Protein AF-A0AAW0UE51-F1 (afdb_monomer_lite)

Sequence (213 aa):
MFISRFRGICDSTLYDDNFVMTGTRNGKPYFRGYYRSHIYYTDRRTWRLENIMSNATFAEMDDEGSLDFPIGRNVWEFSHGFCGREKLEEHSLTLSQCHENVEFTCDDGTCILMDEVCDRRTQCDDRSDEIDCSTVELPRGYQSTLPPPSPKIGSALPVYLNITLRSFVEIDAINNKFEVEIVIRMLWKDERIRFKHLRRDRQLNIILPSEAV

pLDDT: mean 89.32, std 7.15, range [48.88, 97.38]

Organism: Scylla paramamosain (NCBI:txid85552)

InterPro domains:
  IPR002172 Low-density lipoprotein (LDL) receptor class A repeat [PF00057] (97-133)
  IPR002172 Low-density lipoprotein (LDL) receptor class A repeat [PS50068] (97-134)
  IPR002172 Low-density lipoprotein (LDL) receptor class A repeat [SM00192] (97-135)
  IPR002172 Low-density lipoprotein (LDL) receptor class A repeat [cd00112] (98-133)
  IPR006202 Neurotransmitter-gated ion-channel ligand-binding domain [PF02931] (138-212)
  IPR023415 Low-density lipoprotein (LDL) receptor class A, conserved site [PS01209] (111-133)
  IPR036055 LDL receptor-like superfamily [G3DSA:4.10.400.10] (94-134)
  IPR036055 LDL receptor-like superfamily [SSF57424] (99-134)
  IPR036734 Neurotransmitter-gated ion-channel ligand-binding domain superfamily [G3DSA:2.70.170.10] (135-212)
  IPR036734 Neurotransmitter-gated ion-channel ligand-binding domain superfamily [SSF63712] (138-211)

Structure (mmCIF, N/CA/C/O backbone):
data_AF-A0AAW0UE51-F1
#
_entry.id   AF-A0AAW0UE51-F1
#
loop_
_atom_site.group_PDB
_atom_site.id
_atom_site.type_symbol
_atom_site.label_atom_id
_atom_site.label_alt_id
_atom_site.label_comp_id
_atom_site.label_asym_id
_atom_site.label_entity_id
_atom_site.label_seq_id
_atom_site.pdbx_PDB_ins_code
_atom_site.Cartn_x
_atom_site.Cartn_y
_atom_site.Cartn_z
_atom_site.occupancy
_atom_site.B_iso_or_equiv
_atom_site.auth_seq_id
_atom_site.auth_comp_id
_atom_site.auth_asym_id
_atom_site.auth_atom_id
_atom_site.pdbx_PDB_model_num
ATOM 1 N N . MET A 1 1 ? -4.690 11.195 -23.848 1.00 55.84 1 MET A N 1
ATOM 2 C CA . MET A 1 1 ? -3.287 10.773 -23.657 1.00 55.84 1 MET A CA 1
ATOM 3 C C . MET A 1 1 ? -3.282 9.923 -22.403 1.00 55.84 1 MET A C 1
ATOM 5 O O . MET A 1 1 ? -3.721 10.426 -21.379 1.00 55.84 1 MET A O 1
ATOM 9 N N . PHE A 1 2 ? -2.946 8.638 -22.510 1.00 73.75 2 PHE A N 1
ATOM 10 C CA . PHE A 1 2 ? -2.953 7.723 -21.366 1.00 73.75 2 PHE A CA 1
ATOM 11 C C . PHE A 1 2 ? -1.639 7.885 -20.602 1.00 73.75 2 PHE A C 1
ATOM 13 O O . PHE A 1 2 ? -0.564 7.799 -21.198 1.00 73.75 2 PHE A O 1
ATOM 20 N N . ILE A 1 3 ? -1.736 8.200 -19.313 1.00 88.50 3 ILE A N 1
ATOM 21 C CA . ILE A 1 3 ? -0.590 8.394 -18.424 1.00 88.50 3 ILE A CA 1
ATOM 22 C C . ILE A 1 3 ? -0.426 7.101 -17.633 1.00 88.50 3 ILE A C 1
ATOM 24 O O . ILE A 1 3 ? -1.380 6.617 -17.034 1.00 88.50 3 ILE A O 1
ATOM 28 N N . SER A 1 4 ? 0.773 6.533 -17.666 1.00 91.75 4 SER A N 1
ATOM 29 C CA . SER A 1 4 ? 1.160 5.390 -16.846 1.00 91.75 4 SER A CA 1
ATOM 30 C C . SER A 1 4 ? 1.889 5.899 -15.610 1.00 91.75 4 SER A C 1
ATOM 32 O O . SER A 1 4 ? 2.897 6.595 -15.732 1.00 91.75 4 SER A O 1
ATOM 34 N N . ARG A 1 5 ? 1.395 5.555 -14.424 1.00 92.81 5 ARG A N 1
ATOM 35 C CA . ARG A 1 5 ? 2.026 5.906 -13.158 1.00 92.81 5 ARG A CA 1
ATOM 36 C C . ARG A 1 5 ? 2.904 4.766 -12.666 1.00 92.81 5 ARG A C 1
ATOM 38 O O . ARG A 1 5 ? 2.427 3.648 -12.490 1.00 92.81 5 ARG A O 1
ATOM 45 N N . PHE A 1 6 ? 4.169 5.060 -12.408 1.00 92.75 6 PHE A N 1
ATOM 46 C CA . PHE A 1 6 ? 5.125 4.127 -11.836 1.00 92.75 6 PHE A CA 1
ATOM 47 C C . PHE A 1 6 ? 5.089 4.237 -10.306 1.00 92.75 6 PHE A C 1
ATOM 49 O O . PHE A 1 6 ? 5.476 5.245 -9.713 1.00 92.75 6 PHE A O 1
ATOM 56 N N . ARG A 1 7 ? 4.517 3.218 -9.664 1.00 91.69 7 ARG A N 1
ATOM 57 C CA . ARG A 1 7 ? 4.247 3.144 -8.225 1.00 91.69 7 ARG A CA 1
ATOM 58 C C . ARG A 1 7 ? 5.313 2.304 -7.520 1.00 91.69 7 ARG A C 1
ATOM 60 O O . ARG A 1 7 ? 5.857 1.367 -8.095 1.00 91.69 7 ARG A O 1
ATOM 67 N N . GLY A 1 8 ? 5.563 2.630 -6.250 1.00 87.75 8 GLY A N 1
ATOM 68 C CA . GLY A 1 8 ? 6.593 1.991 -5.417 1.00 87.75 8 GLY A CA 1
ATOM 69 C C . GLY A 1 8 ? 7.928 2.747 -5.378 1.00 87.75 8 GLY A C 1
ATOM 70 O O . GLY A 1 8 ? 8.864 2.312 -4.714 1.00 87.75 8 GLY A O 1
ATOM 71 N N . ILE A 1 9 ? 8.008 3.906 -6.039 1.00 87.44 9 ILE A N 1
ATOM 72 C CA . ILE A 1 9 ? 9.159 4.807 -5.962 1.00 87.44 9 ILE A CA 1
ATOM 73 C C . ILE A 1 9 ? 9.152 5.562 -4.629 1.00 87.44 9 ILE A C 1
ATOM 75 O O . ILE A 1 9 ? 8.154 6.187 -4.276 1.00 87.44 9 ILE A O 1
ATOM 79 N N . CYS A 1 10 ? 10.274 5.546 -3.905 1.00 82.69 10 CYS A N 1
ATOM 80 C CA . CYS A 1 10 ? 10.448 6.314 -2.664 1.00 82.69 10 CYS A CA 1
ATOM 81 C C . CYS A 1 10 ? 11.177 7.654 -2.844 1.00 82.69 10 CYS A C 1
ATOM 83 O O . CYS A 1 10 ? 11.069 8.509 -1.969 1.00 82.69 10 CYS A O 1
ATOM 85 N N . ASP A 1 11 ? 11.905 7.851 -3.948 1.00 79.56 11 ASP A N 1
ATOM 86 C CA . ASP A 1 11 ? 12.622 9.096 -4.237 1.00 79.56 11 ASP A CA 1
ATOM 87 C C . ASP A 1 11 ? 12.144 9.718 -5.554 1.00 79.56 11 ASP A C 1
ATOM 89 O O . ASP A 1 11 ? 12.621 9.395 -6.643 1.00 79.56 11 ASP A O 1
ATOM 93 N N . SER A 1 12 ? 11.196 10.647 -5.452 1.00 75.50 12 SER A N 1
ATOM 94 C CA . SER A 1 12 ? 10.649 11.372 -6.603 1.00 75.50 12 SER A CA 1
ATOM 95 C C . SER A 1 12 ? 11.606 12.423 -7.177 1.00 75.50 12 SER A C 1
ATOM 97 O O . SER A 1 12 ? 11.243 13.143 -8.104 1.00 75.50 12 SER A O 1
ATOM 99 N N . THR A 1 13 ? 12.805 12.596 -6.609 1.00 80.31 13 THR A N 1
ATOM 100 C CA . THR A 1 13 ? 13.780 13.563 -7.127 1.00 80.31 13 THR A CA 1
ATOM 101 C C . THR A 1 13 ? 14.636 12.972 -8.242 1.00 80.31 13 THR A C 1
ATOM 103 O O . THR A 1 13 ? 15.064 13.705 -9.135 1.00 80.31 13 THR A O 1
ATOM 10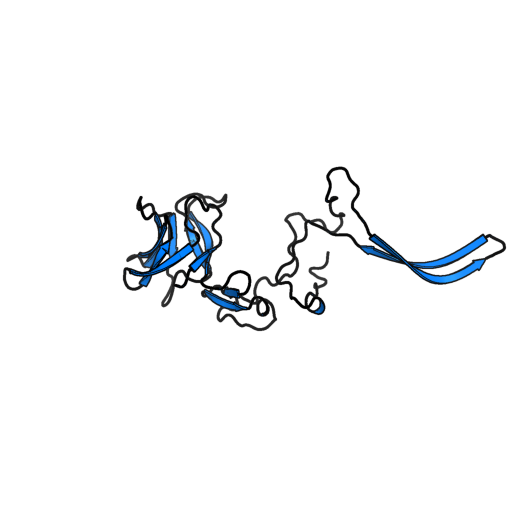6 N N . LEU A 1 14 ? 14.853 11.659 -8.246 1.00 81.06 14 LEU A N 1
ATOM 107 C CA . LEU A 1 14 ? 15.707 10.993 -9.230 1.00 81.06 14 LEU A CA 1
ATOM 108 C C . LEU A 1 14 ? 14.918 10.429 -10.419 1.00 81.06 14 LEU A C 1
ATOM 110 O O . LEU A 1 14 ? 15.439 10.408 -11.538 1.00 81.06 14 LEU A O 1
ATOM 114 N N . TYR A 1 15 ? 13.659 10.046 -10.196 1.00 86.31 15 TYR A N 1
ATOM 115 C CA . TYR A 1 15 ? 12.808 9.356 -11.169 1.00 86.31 15 TYR A CA 1
ATOM 116 C C . TYR A 1 15 ? 11.527 10.134 -11.438 1.00 86.31 15 TYR A C 1
ATOM 118 O O . TYR A 1 15 ? 11.029 10.841 -10.562 1.00 86.31 15 TYR A O 1
ATOM 126 N N . ASP A 1 16 ? 10.969 9.969 -12.634 1.00 90.44 16 ASP A N 1
ATOM 127 C CA . ASP A 1 16 ? 9.580 10.346 -12.864 1.00 90.44 16 ASP A CA 1
ATOM 128 C C . ASP A 1 16 ? 8.667 9.259 -12.302 1.00 90.44 16 ASP A C 1
ATOM 130 O O . ASP A 1 16 ? 8.961 8.069 -12.395 1.00 90.44 16 ASP A O 1
ATOM 134 N N . ASP A 1 17 ? 7.533 9.671 -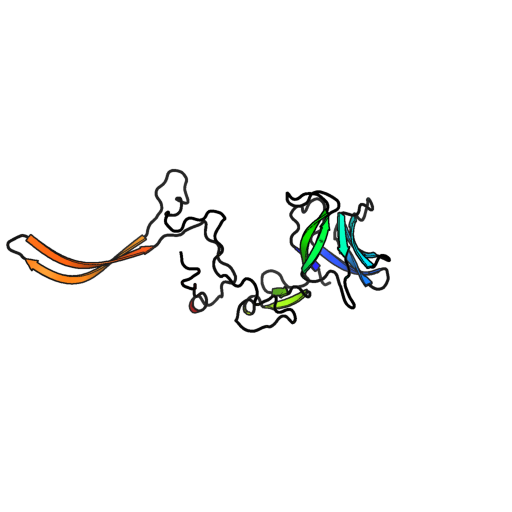11.752 1.00 90.38 17 ASP A N 1
ATOM 135 C CA . ASP A 1 17 ? 6.435 8.773 -11.414 1.00 90.38 17 ASP A CA 1
ATOM 136 C C . ASP A 1 17 ? 5.395 8.706 -12.540 1.00 90.38 17 ASP A C 1
ATOM 138 O O . ASP A 1 17 ? 4.599 7.777 -12.577 1.00 90.38 17 ASP A O 1
ATOM 142 N N . ASN A 1 18 ? 5.403 9.657 -13.477 1.00 92.75 18 ASN A N 1
ATOM 143 C CA . ASN A 1 18 ? 4.456 9.741 -14.583 1.00 92.75 18 ASN A CA 1
ATOM 144 C C . ASN A 1 18 ? 5.159 9.545 -15.926 1.00 92.75 18 ASN A C 1
ATOM 146 O O . ASN A 1 18 ? 6.036 10.324 -16.306 1.00 92.75 18 ASN A O 1
ATOM 150 N N . PHE A 1 19 ? 4.710 8.535 -16.667 1.00 93.69 19 PHE A N 1
ATOM 151 C CA . PHE A 1 19 ? 5.205 8.170 -17.986 1.00 93.69 19 PHE A CA 1
ATOM 152 C C . PHE A 1 19 ? 4.092 8.224 -19.020 1.00 93.69 19 PHE A C 1
ATOM 154 O O . PHE A 1 19 ? 2.933 7.925 -18.739 1.00 93.69 19 PHE A O 1
ATOM 161 N N . VAL A 1 20 ? 4.454 8.547 -20.257 1.00 94.12 20 VAL A N 1
ATOM 162 C CA . VAL A 1 20 ? 3.540 8.449 -21.391 1.00 94.12 20 VAL A CA 1
ATOM 163 C C . VAL A 1 20 ? 4.151 7.619 -22.503 1.00 94.12 20 VAL A C 1
ATOM 165 O O . VAL A 1 20 ? 5.303 7.824 -22.897 1.00 94.12 20 VAL A O 1
ATOM 168 N N . MET A 1 21 ? 3.351 6.708 -23.053 1.00 92.12 21 MET A N 1
ATOM 169 C CA . MET A 1 21 ? 3.712 5.968 -24.254 1.00 92.12 21 MET A CA 1
ATOM 170 C C . MET A 1 21 ? 3.798 6.938 -25.446 1.00 92.12 21 MET A C 1
ATOM 172 O O . MET A 1 21 ? 2.795 7.499 -25.880 1.00 92.12 21 MET A O 1
ATOM 176 N N . THR A 1 22 ? 5.011 7.165 -25.954 1.00 91.31 22 THR A N 1
ATOM 177 C CA . THR A 1 22 ? 5.305 8.147 -27.024 1.00 91.31 22 THR A CA 1
ATOM 178 C C . THR A 1 22 ? 5.560 7.478 -28.383 1.00 91.31 22 THR A C 1
ATOM 180 O O . THR A 1 22 ? 5.687 8.152 -29.401 1.00 91.31 22 THR A O 1
ATOM 183 N N . GLY A 1 23 ? 5.612 6.147 -28.433 1.00 90.38 23 GLY A N 1
ATOM 184 C CA . GLY A 1 23 ? 5.794 5.386 -29.666 1.00 90.38 23 GLY A CA 1
ATOM 185 C C . GLY A 1 23 ? 6.413 4.030 -29.378 1.00 90.38 23 GLY A C 1
ATOM 186 O O . GLY A 1 23 ? 6.174 3.447 -28.323 1.00 90.38 23 GLY A O 1
ATOM 187 N N . THR A 1 24 ? 7.242 3.552 -30.300 1.00 91.75 24 THR A N 1
ATOM 188 C CA . THR A 1 24 ? 7.953 2.277 -30.177 1.00 91.75 24 THR A CA 1
ATOM 189 C C . THR A 1 24 ? 9.458 2.478 -30.286 1.00 91.75 24 THR A C 1
ATOM 191 O O . THR A 1 24 ? 9.922 3.265 -31.112 1.00 91.75 24 THR A O 1
ATOM 194 N N . ARG A 1 25 ? 10.226 1.727 -29.500 1.00 91.00 25 ARG A N 1
ATOM 195 C CA . ARG A 1 25 ? 11.688 1.635 -29.568 1.00 91.00 25 ARG A CA 1
ATOM 196 C C . ARG A 1 25 ? 12.062 0.156 -29.498 1.00 91.00 25 ARG A C 1
ATOM 198 O O . ARG A 1 25 ? 11.526 -0.563 -28.664 1.00 91.00 25 ARG A O 1
ATOM 205 N N . ASN A 1 26 ? 12.931 -0.302 -30.399 1.00 89.25 26 ASN A N 1
ATOM 206 C CA . ASN A 1 26 ? 13.347 -1.710 -30.494 1.00 89.25 26 ASN A CA 1
ATOM 207 C C . ASN A 1 26 ? 12.168 -2.703 -30.603 1.00 89.25 26 ASN A C 1
ATOM 209 O O . ASN A 1 26 ? 12.173 -3.768 -30.000 1.00 89.25 26 ASN A O 1
ATOM 213 N N . GLY A 1 27 ? 11.119 -2.332 -31.349 1.00 87.12 27 GLY A N 1
ATOM 214 C CA . GLY A 1 27 ? 9.947 -3.190 -31.581 1.00 87.12 27 GLY A CA 1
ATOM 215 C C . GLY A 1 27 ? 8.960 -3.298 -30.411 1.00 87.12 27 GLY A C 1
ATOM 216 O O . GLY A 1 27 ? 7.930 -3.950 -30.559 1.00 87.12 27 GLY A O 1
ATOM 217 N N . LYS A 1 28 ? 9.224 -2.636 -29.278 1.00 90.62 28 LYS A N 1
ATOM 218 C CA . LYS A 1 28 ? 8.343 -2.589 -28.101 1.00 90.62 28 LYS A CA 1
ATOM 219 C C . LYS A 1 28 ? 7.950 -1.138 -27.767 1.00 90.62 28 LYS A C 1
ATOM 221 O O . LYS A 1 28 ? 8.565 -0.199 -28.283 1.00 90.62 28 LYS A O 1
ATOM 226 N N . PRO A 1 29 ? 6.914 -0.912 -26.942 1.00 91.75 29 PRO A N 1
ATOM 227 C CA . PRO A 1 29 ? 6.505 0.424 -26.529 1.00 91.75 29 PRO A CA 1
ATOM 228 C C . PRO A 1 29 ? 7.611 1.219 -25.829 1.00 91.75 29 PRO A C 1
ATOM 230 O O . PRO A 1 29 ? 8.388 0.683 -25.044 1.00 91.75 29 PRO A O 1
ATOM 233 N N . TYR A 1 30 ? 7.656 2.519 -26.110 1.00 94.38 30 TYR A N 1
ATOM 234 C CA . TYR A 1 30 ? 8.567 3.476 -25.494 1.00 94.38 30 TYR A CA 1
ATOM 235 C C . TYR A 1 30 ? 7.806 4.393 -24.539 1.00 94.38 30 TYR A C 1
ATOM 237 O O . TYR A 1 30 ? 6.933 5.158 -24.967 1.00 94.38 30 TYR A O 1
ATOM 245 N N . PHE A 1 31 ? 8.173 4.350 -23.261 1.00 94.75 31 PHE A N 1
ATOM 246 C CA . PHE A 1 31 ? 7.568 5.151 -22.206 1.00 94.75 31 PHE A CA 1
ATOM 247 C C . PHE A 1 31 ? 8.494 6.307 -21.848 1.00 94.75 31 PHE A C 1
ATOM 249 O O . PHE A 1 31 ? 9.619 6.114 -21.391 1.00 94.75 31 PHE A O 1
ATOM 256 N N . ARG A 1 32 ? 8.025 7.534 -22.048 1.00 94.69 32 ARG A N 1
ATOM 257 C CA . ARG A 1 32 ? 8.778 8.746 -21.736 1.00 94.69 32 ARG A CA 1
ATOM 258 C C . ARG A 1 32 ? 8.221 9.381 -20.467 1.00 94.69 32 ARG A C 1
ATOM 260 O O . ARG A 1 32 ? 7.041 9.723 -20.439 1.00 94.69 32 ARG A O 1
ATOM 267 N N . GLY A 1 33 ? 9.062 9.553 -19.454 1.00 93.00 33 GLY A N 1
ATOM 268 C CA . GLY A 1 33 ? 8.738 10.334 -18.268 1.00 93.00 33 GLY A CA 1
ATOM 269 C C . GLY A 1 33 ? 8.655 11.823 -18.588 1.00 93.00 33 GLY A C 1
ATOM 270 O O . GLY A 1 33 ? 9.178 12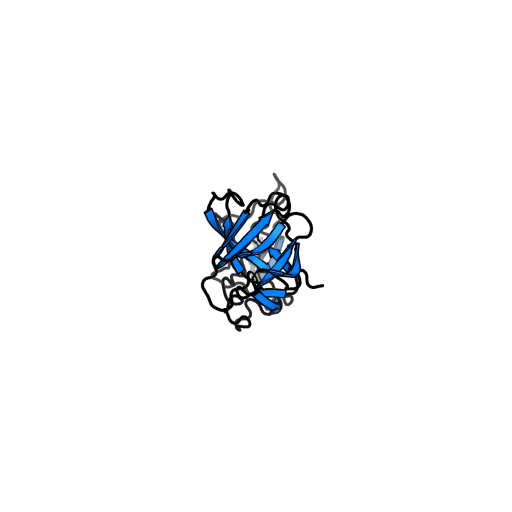.293 -19.606 1.00 93.00 33 GLY A O 1
ATOM 271 N N . TYR A 1 34 ? 7.973 12.584 -17.739 1.00 89.94 34 TYR A N 1
ATOM 272 C CA . TYR A 1 34 ? 7.782 14.017 -17.971 1.00 89.94 34 TYR A CA 1
ATOM 273 C C . TYR A 1 34 ? 9.076 14.826 -17.934 1.00 89.94 34 TYR A C 1
ATOM 275 O O . TYR A 1 34 ? 9.192 15.793 -18.692 1.00 89.94 34 TYR A O 1
ATOM 283 N N . TYR A 1 35 ? 10.051 14.430 -17.116 1.00 88.75 35 TYR A N 1
ATOM 284 C CA . TYR A 1 35 ? 11.225 15.257 -16.872 1.00 88.75 35 TYR A CA 1
ATOM 285 C C . TYR A 1 35 ? 12.554 14.545 -17.123 1.00 88.75 35 TYR A C 1
ATOM 287 O O . TYR A 1 35 ? 13.383 15.071 -17.867 1.00 88.75 35 TYR A O 1
ATOM 295 N N . ARG A 1 36 ? 12.813 13.404 -16.477 1.00 89.88 36 ARG A N 1
ATOM 296 C CA . ARG A 1 36 ? 14.192 12.928 -16.241 1.00 89.88 36 ARG A CA 1
ATOM 297 C C . ARG A 1 36 ? 14.465 11.506 -16.693 1.00 89.88 36 ARG A C 1
ATOM 299 O O . ARG A 1 36 ? 15.627 11.177 -16.902 1.00 89.88 36 ARG A O 1
ATOM 306 N N . SER A 1 37 ? 13.444 10.682 -16.849 1.00 93.69 37 SER A N 1
ATOM 307 C CA . SER A 1 37 ? 13.564 9.238 -16.988 1.00 93.69 37 SER A CA 1
ATOM 308 C C . SER A 1 37 ? 12.703 8.697 -18.119 1.00 93.69 37 SER A C 1
ATOM 310 O O . SER A 1 37 ? 11.670 9.258 -18.479 1.00 93.69 37 SER A O 1
ATOM 312 N N . HIS A 1 38 ? 13.142 7.601 -18.718 1.00 94.75 38 HIS A N 1
ATOM 313 C CA . HIS A 1 38 ? 12.354 6.853 -19.687 1.00 94.75 38 HIS A CA 1
ATOM 314 C C . HIS A 1 38 ? 12.457 5.355 -19.423 1.00 94.75 38 HIS A C 1
ATOM 316 O O . HIS A 1 38 ? 13.426 4.896 -18.820 1.00 94.75 38 HIS A O 1
ATOM 322 N N . ILE A 1 39 ? 11.454 4.611 -19.879 1.00 95.12 39 ILE A N 1
ATOM 323 C CA . ILE A 1 39 ? 11.435 3.154 -19.841 1.00 95.12 39 ILE A CA 1
ATOM 324 C C . ILE A 1 39 ? 11.371 2.641 -21.275 1.00 95.12 39 ILE A C 1
ATOM 326 O O . ILE A 1 39 ? 10.516 3.050 -22.069 1.00 95.12 39 ILE A O 1
ATOM 330 N N . TYR A 1 40 ? 12.306 1.767 -21.630 1.00 94.19 40 TYR A N 1
ATOM 331 C CA . TYR A 1 40 ? 12.370 1.193 -22.968 1.00 94.19 40 TYR A CA 1
ATOM 332 C C . TYR A 1 40 ? 12.978 -0.204 -22.964 1.00 94.19 40 TYR A C 1
ATOM 334 O O . TYR A 1 40 ? 13.735 -0.568 -22.066 1.00 94.19 40 TYR A O 1
ATOM 342 N N . TYR A 1 41 ? 12.646 -0.969 -23.999 1.00 94.12 41 TYR A N 1
ATOM 343 C CA . TYR A 1 41 ? 13.148 -2.321 -24.188 1.00 94.12 41 TYR A CA 1
ATOM 344 C C . TYR A 1 41 ? 14.502 -2.323 -24.896 1.00 94.12 41 TYR A C 1
ATOM 346 O O . TYR A 1 41 ? 14.709 -1.599 -25.877 1.00 94.12 41 TYR A O 1
ATOM 354 N N . THR A 1 42 ? 15.428 -3.144 -24.416 1.00 91.31 42 THR A N 1
ATOM 355 C CA . THR A 1 42 ? 16.776 -3.270 -24.975 1.00 91.31 42 THR A CA 1
ATOM 356 C C . THR A 1 42 ? 16.946 -4.528 -25.814 1.00 91.31 42 THR A C 1
ATOM 358 O O . THR A 1 42 ? 16.222 -5.508 -25.664 1.00 91.31 42 THR A O 1
ATOM 361 N N . ASP A 1 43 ? 17.988 -4.545 -26.647 1.00 88.38 43 ASP A N 1
ATOM 362 C CA . ASP A 1 43 ? 18.347 -5.717 -27.457 1.00 88.38 43 ASP A CA 1
ATOM 363 C C . ASP A 1 43 ? 18.784 -6.929 -26.608 1.00 88.38 43 ASP A C 1
ATOM 365 O O . ASP A 1 43 ? 18.894 -8.042 -27.120 1.00 88.38 43 ASP A O 1
ATOM 369 N N . ARG A 1 44 ? 19.032 -6.728 -25.304 1.00 85.31 44 ARG A N 1
ATOM 370 C CA . ARG A 1 44 ? 19.407 -7.777 -24.344 1.00 85.31 44 ARG A CA 1
ATOM 371 C C . ARG A 1 44 ? 18.209 -8.488 -23.713 1.00 85.31 44 ARG A C 1
ATOM 373 O O . ARG A 1 44 ? 18.425 -9.285 -22.813 1.00 85.31 44 ARG A O 1
ATOM 380 N N . ARG A 1 45 ? 16.987 -8.233 -24.197 1.00 87.31 45 ARG A N 1
ATOM 381 C CA . ARG A 1 45 ? 15.735 -8.735 -23.607 1.00 87.31 45 ARG A CA 1
ATOM 382 C C . ARG A 1 45 ? 15.520 -8.251 -22.174 1.00 87.31 45 ARG A C 1
ATOM 384 O O . ARG A 1 45 ? 15.160 -9.018 -21.297 1.00 87.31 45 ARG A O 1
ATOM 391 N N . THR A 1 46 ? 15.771 -6.967 -21.939 1.00 91.69 46 THR A N 1
ATOM 392 C CA . THR A 1 46 ? 15.504 -6.340 -20.640 1.00 91.69 46 THR A CA 1
ATOM 393 C C . THR A 1 46 ? 14.845 -4.984 -20.829 1.00 91.69 46 THR A C 1
ATOM 395 O O . THR A 1 46 ? 15.128 -4.259 -21.795 1.00 91.69 46 THR A O 1
ATOM 398 N N . TRP A 1 47 ? 13.968 -4.628 -19.899 1.00 93.94 47 TRP A N 1
ATOM 399 C CA . TRP A 1 47 ? 13.409 -3.293 -19.764 1.00 93.94 47 TRP A CA 1
ATOM 400 C C . TRP A 1 47 ? 14.334 -2.441 -18.902 1.00 93.94 47 TRP A C 1
ATOM 402 O O . TRP A 1 47 ? 14.764 -2.854 -17.831 1.00 93.94 47 TRP A O 1
ATOM 412 N N . ARG A 1 48 ? 14.657 -1.234 -19.370 1.00 94.31 48 ARG A N 1
ATOM 413 C CA . ARG A 1 48 ? 15.540 -0.309 -18.652 1.00 94.31 48 ARG A CA 1
ATOM 414 C C . ARG A 1 48 ? 14.824 0.960 -18.264 1.00 94.31 48 ARG A C 1
ATOM 416 O O . ARG A 1 48 ? 14.234 1.607 -19.125 1.00 94.31 48 ARG A O 1
ATOM 423 N N . LEU A 1 49 ? 14.979 1.342 -17.001 1.00 94.06 49 LEU A N 1
ATOM 424 C CA . LEU A 1 49 ? 14.715 2.683 -16.503 1.00 94.06 49 LEU A CA 1
ATOM 425 C C . LEU A 1 49 ? 16.027 3.472 -16.528 1.00 94.06 49 LEU A C 1
ATOM 427 O O . LEU A 1 49 ? 16.983 3.139 -15.825 1.00 94.06 49 LEU A O 1
ATOM 431 N N . GLU A 1 50 ? 16.086 4.521 -17.339 1.00 94.38 50 GLU A N 1
ATOM 432 C CA . GLU A 1 50 ? 17.318 5.282 -17.582 1.00 94.38 50 GLU A CA 1
ATOM 433 C C . GLU A 1 50 ? 17.066 6.790 -17.537 1.00 94.38 50 GLU A C 1
ATOM 435 O O . GLU A 1 50 ? 15.981 7.267 -17.881 1.00 94.38 50 GLU A O 1
ATOM 440 N N . ASN A 1 51 ? 18.080 7.547 -17.108 1.00 93.12 51 ASN A N 1
ATOM 441 C CA . ASN A 1 51 ? 18.059 9.001 -17.163 1.00 93.12 51 ASN A CA 1
ATOM 442 C C . ASN A 1 51 ? 18.196 9.512 -18.605 1.00 93.12 51 ASN A C 1
ATOM 444 O O . ASN A 1 51 ? 19.193 9.245 -19.269 1.00 93.12 51 ASN A O 1
ATOM 448 N N . ILE A 1 52 ? 17.257 10.347 -19.045 1.00 91.19 52 ILE A N 1
ATOM 449 C CA . ILE A 1 52 ? 17.208 10.883 -20.412 1.00 91.19 52 ILE A CA 1
ATOM 450 C C . ILE A 1 52 ? 18.418 11.779 -20.738 1.00 91.19 52 ILE A C 1
ATOM 452 O O . ILE A 1 52 ? 18.801 11.878 -21.901 1.00 91.19 52 ILE A O 1
ATOM 456 N N . MET A 1 53 ? 18.995 12.473 -19.750 1.00 89.06 53 MET A N 1
ATOM 457 C CA . MET A 1 53 ? 20.087 13.428 -19.982 1.00 89.06 53 MET A CA 1
ATOM 458 C C . MET A 1 53 ? 21.473 12.816 -19.788 1.00 89.06 53 MET A C 1
ATOM 460 O O . MET A 1 53 ? 22.375 13.098 -20.572 1.00 89.06 53 MET A O 1
ATOM 464 N N . SER A 1 54 ? 21.667 12.021 -18.734 1.00 90.25 54 SER A N 1
ATOM 465 C CA . SER A 1 54 ? 22.980 11.457 -18.399 1.00 90.25 54 SER A CA 1
ATOM 466 C C . SER A 1 54 ? 23.223 10.059 -18.964 1.00 90.25 54 SER A C 1
ATOM 468 O O . SER A 1 54 ? 24.348 9.575 -18.857 1.00 90.2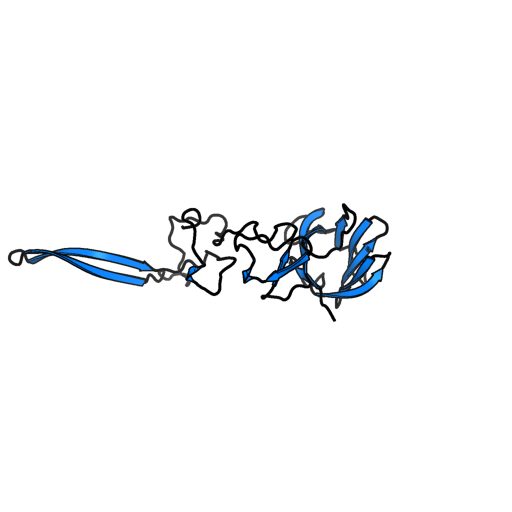5 54 SER A O 1
ATOM 470 N N . ASN A 1 55 ? 22.203 9.410 -19.539 1.00 89.62 55 ASN A N 1
ATOM 471 C CA . ASN A 1 55 ? 22.238 8.001 -19.948 1.00 89.62 55 ASN A CA 1
ATOM 472 C C . ASN A 1 55 ? 22.683 7.058 -18.808 1.00 89.62 55 ASN A C 1
ATOM 474 O O . ASN A 1 55 ? 23.357 6.048 -19.010 1.00 89.62 55 ASN A O 1
ATOM 478 N N . ALA A 1 56 ? 22.373 7.437 -17.564 1.00 91.38 56 ALA A N 1
ATOM 479 C CA . ALA A 1 56 ? 22.641 6.616 -16.394 1.00 91.38 56 ALA A CA 1
ATOM 480 C C . ALA A 1 56 ? 21.496 5.615 -16.207 1.00 91.38 56 ALA A C 1
ATOM 482 O O . ALA A 1 56 ? 20.346 6.017 -16.010 1.00 91.38 56 ALA A O 1
ATOM 483 N N . THR A 1 57 ? 21.804 4.318 -16.253 1.00 92.38 57 THR A N 1
ATOM 484 C CA . THR A 1 57 ? 20.832 3.252 -15.979 1.00 92.38 57 THR A CA 1
ATOM 485 C C . THR A 1 57 ? 20.518 3.205 -14.490 1.00 92.38 57 THR A C 1
ATOM 487 O O . THR A 1 57 ? 21.414 3.036 -13.658 1.00 92.38 57 THR A O 1
ATOM 490 N N . PHE A 1 58 ? 19.243 3.354 -14.152 1.00 92.12 58 PHE A N 1
ATOM 491 C CA . PHE A 1 58 ? 18.759 3.348 -12.778 1.00 92.12 58 PHE A CA 1
ATOM 492 C C . PHE A 1 58 ? 18.299 1.971 -12.335 1.00 92.12 58 PHE A C 1
ATOM 494 O O . PHE A 1 58 ? 18.687 1.539 -11.252 1.00 92.12 58 PHE A O 1
ATOM 501 N N . ALA A 1 59 ? 17.511 1.300 -13.172 1.00 92.75 59 ALA A N 1
ATOM 502 C CA . ALA A 1 59 ? 17.029 -0.041 -12.896 1.00 92.75 59 ALA A CA 1
ATOM 503 C C . ALA A 1 59 ? 16.853 -0.853 -14.179 1.00 92.75 59 ALA A C 1
ATOM 505 O O . ALA A 1 59 ? 16.590 -0.291 -15.250 1.00 92.75 59 ALA A O 1
ATOM 506 N N . GLU A 1 60 ? 16.987 -2.167 -14.049 1.00 93.94 60 GLU A N 1
ATOM 507 C CA . GLU A 1 60 ? 16.716 -3.142 -15.104 1.00 93.94 60 GLU A CA 1
ATOM 508 C C . GLU A 1 60 ? 15.626 -4.115 -14.632 1.00 93.94 60 GLU A C 1
ATOM 510 O O . GLU A 1 60 ? 15.511 -4.399 -13.443 1.00 93.94 60 GLU A O 1
ATOM 515 N N . MET A 1 61 ? 14.795 -4.571 -15.561 1.00 92.00 61 MET A N 1
ATOM 516 C CA . MET A 1 61 ? 13.777 -5.601 -15.365 1.00 92.00 61 MET A CA 1
ATOM 517 C C . MET A 1 61 ? 13.985 -6.644 -16.460 1.00 92.00 61 MET A C 1
ATOM 519 O O . MET A 1 61 ? 13.975 -6.305 -17.651 1.00 92.00 61 MET A O 1
ATOM 523 N N . ASP A 1 62 ? 14.176 -7.893 -16.057 1.00 88.81 62 ASP A N 1
ATOM 524 C CA . ASP A 1 62 ? 14.368 -9.005 -16.982 1.00 88.81 62 ASP A CA 1
ATOM 525 C C . ASP A 1 62 ? 13.036 -9.443 -17.610 1.00 88.81 62 ASP A C 1
ATOM 527 O O . ASP A 1 62 ? 11.975 -9.371 -16.993 1.00 88.81 62 ASP A O 1
ATOM 531 N N . ASP A 1 63 ? 13.098 -9.844 -18.880 1.00 81.75 63 ASP A N 1
ATOM 532 C CA . ASP A 1 63 ? 11.971 -10.371 -19.657 1.00 81.75 63 ASP A CA 1
ATOM 533 C C . ASP A 1 63 ? 12.077 -11.905 -19.691 1.00 81.75 63 ASP A C 1
ATOM 535 O O . ASP A 1 63 ? 12.937 -12.458 -20.389 1.00 81.75 63 ASP A O 1
ATOM 539 N N . GLU A 1 64 ? 11.242 -12.599 -18.910 1.00 73.81 64 GLU A N 1
ATOM 540 C CA . GLU A 1 64 ? 11.244 -14.066 -18.835 1.00 73.81 64 GLU A CA 1
ATOM 541 C C . GLU A 1 64 ? 10.399 -14.729 -19.946 1.00 73.81 64 GLU A C 1
ATOM 543 O O . GLU A 1 64 ? 10.446 -15.957 -20.090 1.00 73.81 64 GLU A O 1
ATOM 548 N N . GLY A 1 65 ? 9.654 -13.986 -20.784 1.00 60.19 65 GLY A N 1
ATOM 549 C CA . GLY A 1 65 ? 8.686 -14.636 -21.670 1.00 60.19 65 GLY A CA 1
ATOM 550 C C . GLY A 1 65 ? 7.921 -13.806 -22.710 1.00 60.19 65 GLY A C 1
ATOM 551 O O . GLY A 1 65 ? 8.210 -12.671 -23.061 1.00 60.19 65 GLY A O 1
ATOM 552 N N . SER A 1 66 ? 6.961 -14.475 -23.36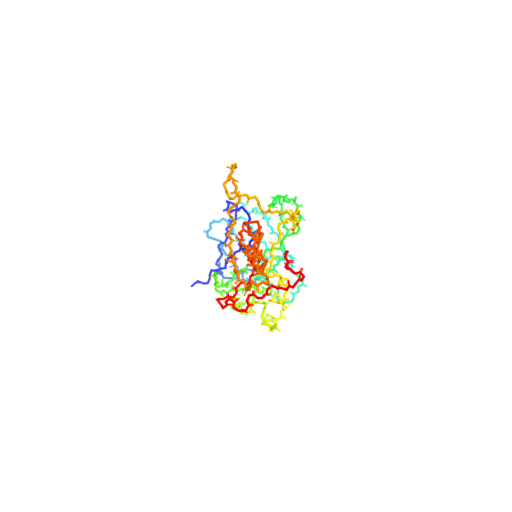4 1.00 48.88 66 SER A N 1
ATOM 553 C CA . SER A 1 66 ? 6.547 -14.130 -24.739 1.00 48.88 66 SER A CA 1
ATOM 554 C C . SER A 1 66 ? 5.699 -12.861 -24.917 1.00 48.88 66 SER A C 1
ATOM 556 O O . SER A 1 66 ? 5.491 -12.446 -26.060 1.00 48.88 66 SER A O 1
ATOM 558 N N . LEU A 1 67 ? 5.231 -12.214 -23.846 1.00 57.19 67 LEU A N 1
ATOM 559 C CA . LEU A 1 67 ? 4.406 -11.002 -23.933 1.00 57.19 67 LEU A CA 1
ATOM 560 C C . LEU A 1 67 ? 4.850 -9.878 -22.984 1.00 57.19 67 LEU A C 1
ATOM 562 O O . LEU A 1 67 ? 4.140 -8.880 -22.905 1.00 57.19 67 LEU A O 1
ATOM 566 N N . ASP A 1 68 ? 6.016 -9.960 -22.338 1.00 73.06 68 ASP A N 1
ATOM 567 C CA . ASP A 1 68 ? 6.246 -9.142 -21.142 1.00 73.06 68 ASP A CA 1
ATOM 568 C C . ASP A 1 68 ? 6.459 -7.659 -21.494 1.00 73.06 68 ASP A C 1
ATOM 570 O O . ASP A 1 68 ? 7.384 -7.232 -22.207 1.00 73.06 68 ASP A O 1
ATOM 574 N N . PHE A 1 69 ? 5.501 -6.862 -21.033 1.00 87.62 69 PHE A N 1
ATOM 575 C CA . PHE A 1 69 ? 5.519 -5.408 -21.016 1.00 87.62 69 PHE A CA 1
ATOM 576 C C . PHE A 1 69 ? 5.814 -4.972 -19.579 1.00 87.62 69 PHE A C 1
ATOM 578 O O . PHE A 1 69 ? 5.454 -5.683 -18.649 1.00 87.62 69 PHE A O 1
ATOM 585 N N . PRO A 1 70 ? 6.382 -3.778 -19.347 1.00 90.06 70 PRO A N 1
ATOM 586 C CA . PRO A 1 70 ? 6.728 -3.333 -18.002 1.00 90.06 70 PRO A CA 1
ATOM 587 C C . PRO A 1 70 ? 5.487 -2.871 -17.219 1.00 90.06 70 PRO A C 1
ATOM 589 O O . PRO A 1 70 ? 5.640 -2.171 -16.227 1.00 90.06 70 PRO A O 1
ATOM 592 N N . ILE A 1 71 ? 4.280 -3.186 -17.710 1.00 91.00 71 ILE A N 1
ATOM 593 C CA . ILE A 1 71 ? 2.970 -2.818 -17.161 1.00 91.00 71 ILE A CA 1
ATOM 594 C C . ILE A 1 71 ? 2.587 -3.864 -16.115 1.00 91.00 71 ILE A C 1
ATOM 596 O O . ILE A 1 71 ? 2.974 -5.021 -16.237 1.00 91.00 71 ILE A O 1
ATOM 600 N N . GLY A 1 72 ? 1.851 -3.454 -15.086 1.00 91.44 72 GLY A N 1
ATOM 601 C CA . GLY A 1 72 ? 1.579 -4.323 -13.948 1.00 91.44 72 GLY A CA 1
ATOM 602 C C . GLY A 1 72 ? 2.756 -4.366 -12.989 1.00 91.44 72 GLY A C 1
ATOM 603 O O . GLY A 1 72 ? 3.604 -3.463 -12.987 1.00 91.44 72 GLY A O 1
ATOM 604 N N . ARG A 1 73 ? 2.760 -5.363 -12.110 1.00 92.44 73 ARG A N 1
ATOM 605 C CA . ARG A 1 73 ? 3.758 -5.538 -11.059 1.00 92.44 73 ARG A CA 1
ATOM 606 C C . ARG A 1 73 ? 4.904 -6.393 -11.583 1.00 92.44 73 ARG A C 1
ATOM 608 O O . ARG A 1 73 ? 4.741 -7.576 -11.835 1.00 92.44 73 ARG A O 1
ATOM 615 N N . ASN A 1 74 ? 6.077 -5.783 -11.681 1.00 92.25 74 ASN A N 1
ATOM 616 C CA . ASN A 1 74 ? 7.288 -6.437 -12.157 1.00 92.25 74 ASN A CA 1
ATOM 617 C C . ASN A 1 74 ? 8.425 -6.249 -11.153 1.00 92.25 74 ASN A C 1
ATOM 619 O O . ASN A 1 74 ? 8.424 -5.300 -10.358 1.00 92.25 74 ASN A O 1
ATOM 623 N N . VAL A 1 75 ? 9.400 -7.152 -11.198 1.00 91.94 75 VAL A N 1
ATOM 624 C CA . VAL A 1 75 ? 10.611 -7.071 -10.382 1.00 91.94 75 VAL A CA 1
ATOM 625 C C . VAL A 1 75 ? 11.661 -6.245 -11.120 1.00 91.94 75 VAL A C 1
ATOM 627 O O . VAL A 1 75 ? 11.938 -6.470 -12.294 1.00 91.94 75 VAL A O 1
ATOM 630 N N . TRP A 1 76 ? 12.219 -5.266 -10.417 1.00 92.44 76 TRP A N 1
ATOM 631 C CA . TRP A 1 76 ? 13.251 -4.363 -10.907 1.00 92.44 76 TRP A CA 1
ATOM 632 C C . TRP A 1 76 ? 14.482 -4.448 -10.015 1.00 92.44 76 TRP A C 1
ATOM 634 O O . TRP A 1 76 ? 14.372 -4.387 -8.789 1.00 92.44 76 TRP A O 1
ATOM 644 N N . GLU A 1 77 ? 15.654 -4.497 -10.631 1.00 93.25 77 GLU A N 1
ATOM 645 C CA . GLU A 1 77 ? 16.942 -4.436 -9.952 1.00 93.25 77 GLU A CA 1
ATOM 646 C C . GLU A 1 77 ? 17.547 -3.042 -10.097 1.00 93.25 77 GLU A C 1
ATOM 648 O O . GLU A 1 77 ? 17.805 -2.568 -11.207 1.00 93.25 77 GLU A O 1
ATOM 653 N N . PHE A 1 78 ? 17.797 -2.367 -8.973 1.00 92.06 78 PHE A N 1
ATOM 654 C CA . PHE A 1 78 ? 18.358 -1.016 -8.980 1.00 92.06 78 PHE A CA 1
ATOM 655 C C . PHE A 1 78 ? 19.889 -1.025 -8.971 1.00 92.06 78 PHE A C 1
ATOM 657 O O . PHE A 1 78 ? 20.553 -1.714 -8.193 1.00 92.06 78 PHE A O 1
ATOM 664 N N . SER A 1 79 ? 20.478 -0.172 -9.809 1.00 90.81 79 SER A N 1
ATOM 665 C CA . SER A 1 79 ? 21.930 -0.020 -9.960 1.00 90.81 79 SER A CA 1
ATOM 666 C C . SER A 1 79 ? 22.609 0.718 -8.796 1.00 90.81 79 SER A C 1
ATOM 668 O O . SER A 1 79 ? 23.840 0.836 -8.769 1.00 90.81 79 SER A O 1
ATOM 670 N N . HIS A 1 80 ? 21.830 1.188 -7.822 1.00 89.44 80 HIS A N 1
ATOM 671 C CA . HIS A 1 80 ? 22.239 1.900 -6.611 1.00 89.44 80 HIS A CA 1
ATOM 672 C C . HIS A 1 80 ? 21.272 1.554 -5.459 1.00 89.44 80 HIS A C 1
ATOM 674 O O . HIS A 1 80 ? 20.243 0.926 -5.691 1.00 89.44 80 HIS A O 1
ATOM 680 N N . GLY A 1 81 ? 21.599 1.944 -4.222 1.00 86.25 81 GLY A N 1
ATOM 681 C CA . GLY A 1 81 ? 20.735 1.671 -3.066 1.00 86.25 81 GLY A CA 1
ATOM 682 C C . GLY A 1 81 ? 19.393 2.400 -3.164 1.00 86.25 81 GLY A C 1
ATOM 683 O O . GLY A 1 81 ? 19.360 3.609 -3.398 1.00 86.25 81 GLY A O 1
ATOM 684 N N . PHE A 1 82 ? 18.295 1.673 -2.972 1.00 87.00 82 PHE A N 1
ATOM 685 C CA . PHE A 1 82 ? 16.939 2.156 -3.223 1.00 87.00 82 PHE A CA 1
ATOM 686 C C . PHE A 1 82 ? 16.024 1.876 -2.022 1.00 87.00 82 PHE A C 1
ATOM 688 O O . PHE A 1 82 ? 15.963 0.770 -1.497 1.00 87.00 82 PHE A O 1
ATOM 695 N N . CYS A 1 83 ? 15.325 2.904 -1.532 1.00 85.19 83 CYS A N 1
ATOM 696 C CA . CYS A 1 83 ? 14.384 2.819 -0.401 1.00 85.19 83 CYS A CA 1
ATOM 697 C C . CYS A 1 83 ? 14.944 2.174 0.883 1.00 85.19 83 CYS A C 1
ATOM 699 O O . CYS A 1 83 ? 14.244 1.431 1.571 1.00 85.19 83 CYS A O 1
ATOM 701 N N . GLY A 1 84 ? 16.205 2.471 1.215 1.00 84.50 84 GLY A N 1
ATOM 702 C CA . GLY A 1 84 ? 16.881 1.918 2.394 1.00 84.50 84 GLY A CA 1
ATOM 703 C C . GLY A 1 84 ? 17.383 0.482 2.219 1.00 84.50 84 GLY A C 1
ATOM 704 O O . GLY A 1 84 ? 17.786 -0.126 3.207 1.00 84.50 84 GLY A O 1
ATOM 705 N N . ARG A 1 85 ? 17.353 -0.043 0.989 1.00 85.94 85 ARG A N 1
ATOM 706 C CA . ARG A 1 85 ? 17.947 -1.322 0.593 1.00 85.94 85 ARG A CA 1
ATOM 707 C C . ARG A 1 85 ? 19.260 -1.123 -0.160 1.00 85.94 85 ARG A C 1
ATOM 709 O O . ARG A 1 85 ? 19.542 -0.016 -0.638 1.00 85.94 85 ARG A O 1
ATOM 716 N N . GLU A 1 86 ? 20.075 -2.170 -0.228 1.00 89.31 86 GLU A N 1
ATOM 717 C CA . GLU A 1 86 ? 21.355 -2.135 -0.927 1.00 89.31 86 GLU A CA 1
ATOM 718 C C . GLU A 1 86 ? 21.180 -2.199 -2.454 1.00 89.31 86 GLU A C 1
ATOM 720 O O . GLU A 1 86 ? 20.081 -2.285 -3.000 1.00 89.31 86 GLU A O 1
ATOM 725 N N . LYS A 1 87 ? 22.298 -2.061 -3.165 1.00 89.75 87 LYS A N 1
ATOM 726 C CA . LYS A 1 87 ? 22.359 -2.125 -4.626 1.00 89.75 87 LYS A CA 1
ATOM 727 C C . LYS A 1 87 ? 22.086 -3.562 -5.109 1.00 89.75 87 LYS A C 1
ATOM 729 O O . LYS A 1 87 ? 22.578 -4.489 -4.479 1.00 89.75 87 LYS A O 1
ATOM 734 N N . LEU A 1 88 ? 21.454 -3.725 -6.281 1.00 85.06 88 LEU A N 1
ATOM 735 C CA . LEU A 1 88 ? 21.111 -5.023 -6.899 1.00 85.06 88 LEU A CA 1
ATOM 736 C C . LEU A 1 88 ? 20.119 -5.859 -6.073 1.00 85.06 88 LEU A C 1
ATOM 738 O O . LEU A 1 88 ? 20.012 -7.063 -6.275 1.00 85.06 88 LEU A O 1
ATOM 742 N N . GLU A 1 89 ? 19.397 -5.241 -5.140 1.00 87.88 89 GLU A N 1
ATOM 743 C CA . GLU A 1 89 ? 18.262 -5.904 -4.508 1.00 87.88 89 GLU A CA 1
ATOM 744 C C . GLU A 1 89 ? 17.026 -5.841 -5.412 1.00 87.88 89 GLU A C 1
ATOM 746 O O . GLU A 1 89 ? 16.784 -4.849 -6.105 1.00 87.88 89 GLU A O 1
ATOM 751 N N . GLU A 1 90 ? 16.228 -6.907 -5.375 1.00 88.56 90 GLU A N 1
ATOM 752 C CA . GLU A 1 90 ? 14.972 -7.013 -6.109 1.00 88.56 90 GLU A CA 1
ATOM 753 C C . GLU A 1 90 ? 13.883 -6.129 -5.484 1.00 88.56 90 GLU A C 1
ATOM 755 O O . GLU A 1 90 ? 13.588 -6.180 -4.278 1.00 88.56 90 GLU A O 1
ATOM 760 N N . HIS A 1 91 ? 13.233 -5.335 -6.332 1.00 90.81 91 HIS A N 1
ATOM 761 C CA . HIS A 1 91 ? 12.134 -4.463 -5.948 1.00 90.81 91 HIS A CA 1
ATOM 762 C C . HIS A 1 91 ? 10.913 -4.679 -6.833 1.00 90.81 91 HIS A C 1
ATOM 764 O O . HIS A 1 91 ? 10.946 -4.470 -8.040 1.00 90.81 91 HIS A O 1
ATOM 770 N N . SER A 1 92 ? 9.792 -5.020 -6.203 1.00 91.75 92 SER A N 1
ATOM 771 C CA . SER A 1 92 ? 8.495 -5.092 -6.870 1.00 91.75 92 SER A CA 1
ATOM 772 C C . SER A 1 92 ? 7.928 -3.685 -7.074 1.00 91.75 92 SER A C 1
ATOM 774 O O . SER A 1 92 ? 7.514 -3.040 -6.106 1.00 91.75 92 SER A O 1
ATOM 776 N N . LEU A 1 93 ? 7.873 -3.226 -8.323 1.00 92.12 93 LEU A N 1
ATOM 777 C CA . LEU A 1 93 ? 7.294 -1.939 -8.716 1.00 92.12 93 LEU A CA 1
ATOM 778 C C . LEU A 1 93 ? 6.153 -2.147 -9.705 1.00 92.12 93 LEU A C 1
ATOM 780 O O . LEU A 1 93 ? 6.130 -3.125 -10.449 1.00 92.12 93 LEU A O 1
ATOM 784 N N . THR A 1 94 ? 5.206 -1.210 -9.725 1.00 93.75 94 THR A N 1
ATOM 785 C CA . THR A 1 94 ? 4.011 -1.330 -10.567 1.00 93.75 94 THR A CA 1
ATOM 786 C C . THR A 1 94 ? 3.910 -0.166 -11.534 1.00 93.75 94 THR A C 1
ATOM 788 O O . THR A 1 94 ? 3.749 0.975 -11.102 1.00 93.75 94 THR A O 1
ATOM 791 N N . LEU A 1 95 ? 3.934 -0.435 -12.839 1.00 93.88 95 LEU A N 1
ATOM 792 C CA . LEU A 1 95 ? 3.578 0.560 -13.850 1.00 93.88 95 LEU A CA 1
ATOM 793 C C . LEU A 1 95 ? 2.098 0.398 -14.195 1.00 93.88 95 LEU A C 1
ATOM 795 O O . LEU A 1 95 ? 1.691 -0.559 -14.848 1.00 93.88 95 LEU A O 1
ATOM 799 N N . SER A 1 96 ? 1.283 1.337 -13.734 1.00 94.19 96 SER A N 1
ATOM 800 C CA . SER A 1 96 ? -0.172 1.247 -13.805 1.00 94.19 96 SER A CA 1
ATOM 801 C C . SER A 1 96 ? -0.752 2.307 -14.729 1.00 94.19 96 SER A C 1
ATOM 803 O O . SER A 1 96 ? -0.391 3.477 -14.638 1.00 94.19 96 SER A O 1
ATOM 805 N N . GLN A 1 97 ? -1.692 1.911 -15.582 1.00 92.75 97 GLN A N 1
ATOM 806 C CA . GLN A 1 97 ? -2.566 2.837 -16.315 1.00 92.75 97 GLN A CA 1
ATOM 807 C C . GLN A 1 97 ? -3.951 2.970 -15.667 1.00 92.75 97 GLN A C 1
ATOM 809 O O . GLN A 1 97 ? -4.806 3.679 -16.193 1.00 92.75 97 GLN A O 1
ATOM 814 N N . CYS A 1 98 ? -4.169 2.298 -14.536 1.00 93.19 98 CYS A N 1
ATOM 815 C CA . CYS A 1 98 ? -5.456 2.258 -13.862 1.00 93.19 98 CYS A CA 1
ATOM 816 C C . CYS A 1 98 ? -5.733 3.566 -13.118 1.00 93.19 98 CYS A C 1
ATOM 818 O O . CYS A 1 98 ? -4.827 4.218 -12.579 1.00 93.19 98 CYS A O 1
ATOM 820 N N . HIS A 1 99 ? -7.005 3.937 -13.055 1.00 91.62 99 HIS A N 1
ATOM 821 C CA . HIS A 1 99 ? -7.456 5.163 -12.425 1.00 91.62 99 HIS A CA 1
ATOM 822 C C . HIS A 1 99 ? -7.197 5.152 -10.913 1.00 91.62 99 HIS A C 1
ATOM 824 O O . HIS A 1 99 ? -7.634 4.269 -10.173 1.00 91.62 99 HIS A O 1
ATOM 830 N N . GLU A 1 100 ? -6.528 6.192 -10.418 1.00 86.19 100 GLU A N 1
ATOM 831 C CA . GLU A 1 100 ? -6.220 6.319 -8.995 1.00 86.19 100 GLU A CA 1
ATOM 832 C C . GLU A 1 100 ? -7.472 6.332 -8.121 1.00 86.19 100 GLU A C 1
ATOM 834 O O . GLU A 1 100 ? -8.482 6.949 -8.461 1.00 86.19 100 GLU A O 1
ATOM 839 N N . ASN A 1 101 ? -7.381 5.676 -6.962 1.00 84.44 101 ASN A N 1
ATOM 840 C CA . ASN A 1 101 ? -8.428 5.595 -5.937 1.00 84.44 101 ASN A CA 1
ATOM 841 C C . ASN A 1 101 ? -9.758 4.957 -6.385 1.00 84.44 101 ASN A C 1
ATOM 843 O O . ASN A 1 101 ? -10.693 4.912 -5.587 1.00 84.44 101 ASN A O 1
ATOM 847 N N . VAL A 1 102 ? -9.861 4.479 -7.628 1.00 90.31 102 VAL A N 1
ATOM 848 C CA . VAL A 1 102 ? -11.078 3.869 -8.189 1.00 90.31 102 VAL A CA 1
ATOM 849 C C . VAL A 1 102 ? -10.790 2.465 -8.697 1.00 90.31 102 VAL A C 1
ATOM 851 O O . VAL A 1 102 ? -11.598 1.567 -8.470 1.00 90.31 102 VAL A O 1
ATOM 854 N N . GLU A 1 103 ? -9.630 2.272 -9.320 1.00 93.94 103 GLU A N 1
ATOM 855 C CA . GLU A 1 103 ? -9.210 0.997 -9.883 1.00 93.94 103 GLU A CA 1
ATOM 856 C C . GLU A 1 103 ? -7.967 0.448 -9.174 1.00 93.94 103 GLU A C 1
ATOM 858 O O . GLU A 1 103 ? -7.060 1.184 -8.759 1.00 93.94 103 GLU A O 1
ATOM 863 N N . PHE A 1 104 ? -7.935 -0.872 -9.064 1.00 93.06 104 PHE A N 1
ATOM 864 C CA . PHE A 1 104 ? -6.788 -1.664 -8.662 1.00 93.06 104 PHE A CA 1
ATOM 865 C C . PHE A 1 104 ? -6.043 -2.160 -9.901 1.00 93.06 104 PHE A C 1
ATOM 867 O O . PHE A 1 104 ? -6.637 -2.357 -10.958 1.00 93.06 104 PHE A O 1
ATOM 874 N N . THR A 1 105 ? -4.729 -2.324 -9.773 1.00 94.25 105 THR A N 1
ATOM 875 C CA . THR A 1 105 ? -3.869 -2.855 -10.836 1.00 94.25 105 THR A CA 1
ATOM 876 C C . THR A 1 105 ? -3.436 -4.247 -10.436 1.00 94.25 105 THR A C 1
ATOM 878 O O . THR A 1 105 ? -2.701 -4.377 -9.454 1.00 94.25 105 THR A O 1
ATOM 881 N N . CYS A 1 106 ? -3.894 -5.233 -11.197 1.00 93.75 106 CYS A N 1
ATOM 882 C CA . CYS A 1 106 ? -3.450 -6.616 -11.112 1.00 93.75 106 CYS A CA 1
ATOM 883 C C . CYS A 1 106 ? -1.936 -6.718 -11.391 1.00 93.75 106 CYS A C 1
ATOM 885 O O . CYS A 1 106 ? -1.328 -5.782 -11.934 1.00 93.75 106 CYS A O 1
ATOM 887 N N . AS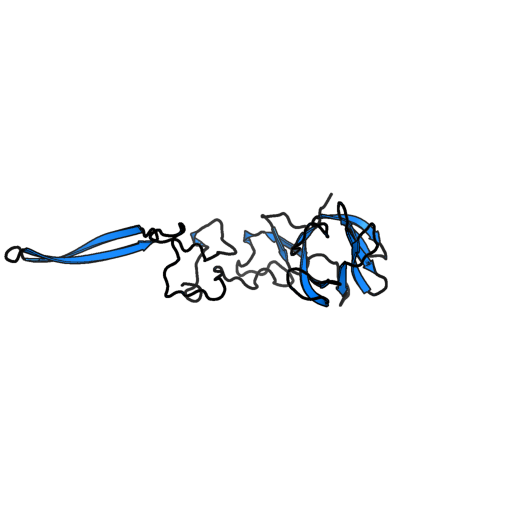P A 1 107 ? -1.308 -7.836 -11.037 1.00 92.06 107 ASP A N 1
ATOM 888 C CA . ASP A 1 107 ? 0.124 -8.030 -11.279 1.00 92.06 107 ASP A CA 1
ATOM 889 C C . ASP A 1 107 ? 0.435 -8.118 -12.789 1.00 92.06 107 ASP A C 1
ATOM 891 O O . ASP A 1 107 ? 1.454 -7.587 -13.225 1.00 92.06 107 ASP A O 1
ATOM 895 N N . ASP A 1 108 ? -0.493 -8.620 -13.606 1.00 90.00 108 ASP A N 1
ATOM 896 C CA . ASP A 1 108 ? -0.456 -8.614 -15.077 1.00 90.00 108 ASP A CA 1
ATOM 897 C C . ASP A 1 108 ? -0.695 -7.226 -15.719 1.00 90.00 108 ASP A C 1
ATOM 899 O O . ASP A 1 108 ? -0.516 -7.041 -16.926 1.00 90.00 108 ASP A O 1
ATOM 903 N N . GLY A 1 109 ? -1.090 -6.228 -14.920 1.00 91.06 109 GLY A N 1
ATOM 904 C CA . GLY A 1 109 ? -1.375 -4.866 -15.370 1.00 91.06 109 GLY A CA 1
ATOM 905 C C . GLY A 1 109 ? -2.823 -4.583 -15.768 1.00 91.06 109 GLY A C 1
ATOM 906 O O . GLY A 1 109 ? -3.120 -3.441 -16.137 1.00 91.06 109 GLY A O 1
ATOM 907 N N . THR A 1 110 ? -3.719 -5.565 -15.665 1.00 92.81 110 THR A N 1
ATOM 908 C CA . THR A 1 110 ? -5.163 -5.397 -15.861 1.00 92.81 110 THR A CA 1
ATOM 909 C C . THR A 1 110 ? -5.754 -4.492 -14.772 1.00 92.81 110 THR A C 1
ATOM 911 O O . THR A 1 110 ? -5.275 -4.444 -13.636 1.00 92.81 110 THR A O 1
ATOM 914 N N . CYS A 1 111 ? -6.790 -3.728 -15.129 1.00 94.88 111 CYS A N 1
ATOM 915 C CA . CYS A 1 111 ? -7.481 -2.822 -14.217 1.00 94.88 111 CYS A CA 1
ATOM 916 C C . CYS A 1 111 ? -8.850 -3.383 -13.836 1.00 94.88 111 CYS A C 1
ATOM 918 O O . CYS A 1 111 ? -9.659 -3.679 -14.715 1.00 94.88 111 CYS A O 1
ATOM 920 N N . ILE A 1 112 ? -9.115 -3.462 -12.535 1.00 95.25 112 ILE A N 1
ATOM 921 C CA . ILE A 1 112 ? -10.413 -3.852 -11.964 1.00 95.25 112 ILE A CA 1
ATOM 922 C C . ILE A 1 112 ? -10.869 -2.794 -10.958 1.00 95.25 112 ILE A C 1
ATOM 924 O O . ILE A 1 112 ? -10.070 -1.960 -10.525 1.00 95.25 112 ILE A O 1
ATOM 928 N N . LEU A 1 113 ? -12.138 -2.794 -10.560 1.00 93.75 113 LEU A N 1
ATOM 929 C CA . LEU A 1 113 ? -12.631 -1.832 -9.576 1.00 93.75 113 LEU A CA 1
ATOM 930 C C . LEU A 1 113 ? -12.097 -2.155 -8.174 1.00 93.75 113 LEU A C 1
ATOM 932 O O . LEU A 1 113 ? -11.971 -3.309 -7.777 1.00 93.75 113 LEU A O 1
ATOM 936 N N . MET A 1 114 ? -11.858 -1.127 -7.357 1.00 90.19 114 MET A N 1
ATOM 937 C CA . MET A 1 114 ? -11.457 -1.319 -5.952 1.00 90.19 114 MET A CA 1
ATOM 938 C C . MET A 1 114 ? -12.494 -2.116 -5.135 1.00 90.19 114 MET A C 1
ATOM 940 O O . MET A 1 114 ? -12.135 -2.764 -4.154 1.00 90.19 114 MET A O 1
ATOM 944 N N . ASP A 1 115 ? -13.771 -2.077 -5.533 1.00 88.81 115 ASP A N 1
ATOM 945 C CA . ASP A 1 115 ? -14.856 -2.851 -4.915 1.00 88.81 115 ASP A CA 1
ATOM 946 C C . ASP A 1 115 ? -14.861 -4.343 -5.325 1.00 88.81 115 ASP A C 1
ATOM 948 O O . ASP A 1 115 ? -15.608 -5.119 -4.735 1.00 88.81 115 ASP A O 1
ATOM 952 N N . GLU A 1 116 ? -14.015 -4.745 -6.277 1.00 91.88 116 GLU A N 1
ATOM 953 C CA . GLU A 1 116 ? -13.858 -6.136 -6.734 1.00 91.88 116 GLU A CA 1
ATOM 954 C C . GLU A 1 116 ? -12.671 -6.830 -6.047 1.00 91.88 116 GLU A C 1
ATOM 956 O O . GLU A 1 116 ? -12.731 -8.016 -5.776 1.00 91.88 116 GLU A O 1
ATOM 961 N N . VAL A 1 117 ? -11.651 -6.083 -5.608 1.00 92.50 117 VAL A N 1
ATOM 962 C CA . VAL A 1 117 ? -10.495 -6.645 -4.878 1.00 92.50 117 VAL A CA 1
ATOM 963 C C . VAL A 1 117 ? -10.939 -7.337 -3.589 1.00 92.50 117 VAL A C 1
ATOM 965 O O . VAL A 1 117 ? -11.608 -6.691 -2.779 1.00 92.50 117 VAL A O 1
ATOM 968 N N . CYS A 1 118 ? -10.524 -8.580 -3.342 1.00 91.06 118 CYS A N 1
ATOM 969 C CA . CYS A 1 118 ? -10.861 -9.366 -2.149 1.00 91.06 118 CYS A CA 1
ATOM 970 C C . CYS A 1 118 ? -12.372 -9.592 -1.954 1.00 91.06 118 CYS A C 1
ATOM 972 O O . CYS A 1 118 ? -12.899 -9.492 -0.835 1.00 91.06 118 CYS A O 1
ATOM 974 N N . ASP A 1 119 ? -13.115 -9.807 -3.039 1.00 90.31 119 ASP A N 1
ATOM 975 C CA . ASP A 1 119 ? -14.556 -10.084 -3.034 1.00 90.31 119 ASP A CA 1
ATOM 976 C C . ASP A 1 119 ? -14.898 -11.588 -3.105 1.00 90.31 119 ASP A C 1
ATOM 978 O O . ASP A 1 119 ? -16.079 -11.961 -3.092 1.00 90.31 119 ASP A O 1
ATOM 982 N N . ARG A 1 120 ? -13.875 -12.455 -3.054 1.00 89.19 120 ARG A N 1
ATOM 983 C CA . ARG A 1 120 ? -13.937 -13.926 -3.165 1.00 89.19 120 ARG A CA 1
ATOM 984 C C . ARG A 1 120 ? -14.235 -14.421 -4.573 1.00 89.19 120 ARG A C 1
ATOM 986 O O . ARG A 1 120 ? -14.616 -15.587 -4.745 1.00 89.19 120 ARG A O 1
ATOM 993 N N . ARG A 1 121 ? -14.113 -13.564 -5.576 1.00 92.62 121 ARG A N 1
ATOM 994 C CA . ARG A 1 121 ? -14.228 -13.926 -6.981 1.00 92.62 121 ARG A CA 1
ATOM 995 C C . ARG A 1 121 ? -12.979 -13.418 -7.665 1.00 92.62 121 ARG A C 1
ATOM 997 O O . ARG A 1 121 ? -12.537 -12.321 -7.421 1.00 92.62 121 ARG A O 1
ATOM 1004 N N . THR A 1 122 ? -12.418 -14.245 -8.528 1.00 96.06 122 THR A N 1
ATOM 1005 C CA . THR A 1 122 ? -11.263 -13.842 -9.317 1.00 96.06 122 THR A CA 1
ATOM 1006 C C . THR A 1 122 ? -11.721 -12.960 -10.476 1.00 96.06 122 THR A C 1
ATOM 1008 O O . THR A 1 122 ? -12.501 -13.425 -11.313 1.00 96.06 122 THR A O 1
ATOM 1011 N N . GLN A 1 123 ? -11.218 -11.729 -10.540 1.00 96.00 123 GLN A N 1
ATOM 1012 C CA . GLN A 1 123 ? -11.322 -10.838 -11.697 1.00 96.00 123 GLN A CA 1
ATOM 1013 C C . GLN A 1 123 ? -9.998 -10.684 -12.449 1.00 96.00 123 GLN A C 1
ATOM 1015 O O . GLN A 1 123 ? -10.040 -10.522 -13.668 1.00 96.00 123 GLN A O 1
ATOM 1020 N N . CYS A 1 124 ? -8.845 -10.745 -11.772 1.00 94.44 124 CYS A N 1
ATOM 1021 C CA . CYS A 1 124 ? -7.554 -10.730 -12.460 1.00 94.44 124 CYS A CA 1
ATOM 1022 C C . CYS A 1 124 ? -7.224 -12.123 -13.018 1.00 94.44 124 CYS A C 1
ATOM 1024 O O . CYS A 1 124 ? -7.406 -13.132 -12.333 1.00 94.44 124 CYS A O 1
ATOM 1026 N N . ASP A 1 125 ? -6.658 -12.205 -14.225 1.00 92.50 125 ASP A N 1
ATOM 1027 C CA . ASP A 1 125 ? -6.257 -13.494 -14.815 1.00 92.50 125 ASP A CA 1
ATOM 1028 C C . ASP A 1 125 ? -5.152 -14.190 -13.989 1.00 92.50 125 ASP A C 1
ATOM 1030 O O . ASP A 1 125 ? -5.102 -15.421 -13.894 1.00 92.50 125 ASP A O 1
ATOM 1034 N N . ASP A 1 126 ? -4.309 -13.395 -13.327 1.00 91.00 126 ASP A N 1
ATOM 1035 C CA . ASP A 1 126 ? -3.253 -13.827 -12.403 1.00 91.00 126 ASP A CA 1
ATOM 1036 C C . ASP A 1 126 ? -3.732 -14.085 -10.958 1.00 91.00 126 ASP A C 1
ATOM 1038 O O . ASP A 1 126 ? -2.960 -14.576 -10.131 1.00 91.00 126 ASP A O 1
ATOM 1042 N N . ARG A 1 127 ? -5.010 -13.806 -10.656 1.00 93.31 127 ARG A N 1
ATOM 1043 C CA . ARG A 1 127 ? -5.641 -13.911 -9.325 1.00 93.31 127 ARG A CA 1
ATOM 1044 C C . ARG A 1 127 ? -5.083 -12.974 -8.252 1.00 93.31 127 ARG A C 1
ATOM 1046 O O . ARG A 1 127 ? -5.335 -13.201 -7.068 1.00 93.31 127 ARG A O 1
ATOM 1053 N N . SER A 1 128 ? -4.318 -11.956 -8.635 1.00 93.19 128 SER A N 1
ATOM 1054 C CA . SER A 1 128 ? -3.671 -11.014 -7.711 1.00 93.19 128 SER A CA 1
ATOM 1055 C C . SER A 1 128 ? -4.656 -10.195 -6.866 1.00 93.19 128 SER A C 1
ATOM 1057 O O . SER A 1 128 ? -4.298 -9.727 -5.786 1.00 93.19 128 SER A O 1
ATOM 1059 N N . ASP A 1 129 ? -5.906 -10.080 -7.308 1.00 94.50 129 ASP A N 1
ATOM 1060 C CA . ASP A 1 129 ? -7.037 -9.474 -6.602 1.00 94.50 129 ASP A CA 1
ATOM 1061 C C . ASP A 1 129 ? -7.501 -10.239 -5.356 1.00 94.50 129 ASP A C 1
ATOM 1063 O O . ASP A 1 129 ? -8.121 -9.644 -4.477 1.00 94.50 129 ASP A O 1
ATOM 1067 N N . GLU A 1 130 ? -7.180 -11.529 -5.251 1.00 93.94 130 GLU A N 1
ATOM 1068 C CA . GLU A 1 130 ? -7.604 -12.409 -4.153 1.00 93.94 130 GLU A CA 1
ATOM 1069 C C . GLU A 1 130 ? -6.422 -12.867 -3.271 1.00 93.94 130 GLU A C 1
ATOM 1071 O O . GLU A 1 130 ? -6.506 -13.860 -2.541 1.00 93.94 130 GLU A O 1
ATOM 1076 N N . ILE A 1 131 ? -5.298 -12.143 -3.327 1.00 90.88 131 ILE A N 1
ATOM 1077 C CA . ILE A 1 131 ? -4.079 -12.404 -2.546 1.00 90.88 131 ILE A CA 1
ATOM 1078 C C . ILE A 1 131 ? -3.918 -11.339 -1.446 1.00 90.88 131 ILE A C 1
ATOM 1080 O O . ILE A 1 131 ? -4.182 -10.163 -1.660 1.00 90.88 131 ILE A O 1
ATOM 1084 N N . ASP A 1 132 ? -3.446 -11.751 -0.261 1.00 86.38 132 ASP A N 1
ATOM 1085 C CA . ASP A 1 132 ? -3.194 -10.873 0.905 1.00 86.38 132 ASP A CA 1
ATOM 1086 C C . ASP A 1 132 ? -4.415 -10.037 1.350 1.00 86.38 132 ASP A C 1
ATOM 1088 O O . ASP A 1 132 ? -4.316 -8.879 1.751 1.00 86.38 132 ASP A O 1
ATOM 1092 N N . CYS A 1 133 ? -5.596 -10.654 1.331 1.00 87.69 133 CYS A N 1
ATOM 1093 C CA . CYS A 1 133 ? -6.872 -10.019 1.666 1.00 87.69 133 CYS A CA 1
ATOM 1094 C C . CYS A 1 133 ? -7.127 -9.790 3.169 1.00 87.69 133 CYS A C 1
ATOM 1096 O O . CYS A 1 133 ? -8.283 -9.731 3.597 1.00 87.69 133 CYS A O 1
ATOM 1098 N N . SER A 1 134 ? -6.075 -9.652 3.986 1.00 87.62 134 SER A N 1
ATOM 1099 C CA . SER A 1 134 ? -6.234 -9.306 5.403 1.00 87.62 134 SER A CA 1
ATOM 1100 C C . SER A 1 134 ? -6.820 -7.902 5.528 1.00 87.62 134 SER A C 1
ATOM 1102 O O . SER A 1 134 ? -6.230 -6.917 5.075 1.00 87.62 134 SER A O 1
ATOM 1104 N N . THR A 1 135 ? -7.973 -7.787 6.190 1.00 87.38 135 THR A N 1
ATOM 1105 C CA . THR A 1 135 ? -8.635 -6.482 6.379 1.00 87.38 135 THR A CA 1
ATOM 1106 C C . THR A 1 135 ? -7.867 -5.613 7.375 1.00 87.38 135 THR A C 1
ATOM 1108 O O . THR A 1 135 ? -7.945 -4.384 7.328 1.00 87.38 135 THR A O 1
ATOM 1111 N N . VAL A 1 136 ? -7.102 -6.240 8.272 1.00 89.25 136 VAL A N 1
ATOM 1112 C CA . VAL A 1 136 ? -6.374 -5.581 9.357 1.00 89.25 136 VAL A CA 1
ATOM 1113 C C . VAL A 1 136 ? -4.872 -5.668 9.103 1.00 89.25 136 VAL A C 1
ATOM 1115 O O . VAL A 1 136 ? -4.308 -6.747 8.933 1.00 89.25 136 VAL A O 1
ATOM 1118 N N . GLU A 1 137 ? -4.203 -4.519 9.117 1.00 88.56 137 GLU A N 1
ATOM 1119 C CA . GLU A 1 137 ? -2.750 -4.410 9.075 1.00 88.56 137 GLU A CA 1
ATOM 1120 C C . GLU A 1 137 ? -2.235 -3.934 10.435 1.00 88.56 137 GLU A C 1
ATOM 1122 O O . GLU A 1 137 ? -2.469 -2.797 10.866 1.00 88.56 137 GLU A O 1
ATOM 1127 N N . LEU A 1 138 ? -1.527 -4.836 11.116 1.00 88.19 138 LEU A N 1
ATOM 1128 C CA . LEU A 1 138 ? -0.906 -4.579 12.409 1.00 88.19 138 LEU A CA 1
ATOM 1129 C C . LEU A 1 138 ? 0.556 -4.150 12.218 1.00 88.19 138 LEU A C 1
ATOM 1131 O O . LEU A 1 138 ? 1.284 -4.765 11.433 1.00 88.19 138 LEU A O 1
ATOM 1135 N N . PRO A 1 139 ? 1.035 -3.123 12.942 1.00 89.25 139 PRO A N 1
ATOM 1136 C CA . PRO A 1 139 ? 2.436 -2.735 12.881 1.00 89.25 139 PRO A CA 1
ATOM 1137 C C . PRO A 1 139 ? 3.333 -3.821 13.485 1.00 89.25 139 PRO A C 1
ATOM 1139 O O . PRO A 1 139 ? 2.925 -4.607 14.344 1.00 89.25 139 PRO A O 1
ATOM 1142 N N . ARG A 1 140 ? 4.606 -3.838 13.078 1.00 88.19 140 ARG A N 1
ATOM 1143 C CA . ARG A 1 140 ? 5.596 -4.762 13.649 1.00 88.19 140 ARG A CA 1
ATOM 1144 C C . ARG A 1 140 ? 5.696 -4.566 15.165 1.00 88.19 140 ARG A C 1
ATOM 1146 O O . ARG A 1 140 ? 5.874 -3.446 15.635 1.00 88.19 140 ARG A O 1
ATOM 1153 N N . GLY A 1 141 ? 5.601 -5.666 15.914 1.00 87.31 141 GLY A N 1
ATOM 1154 C CA . GLY A 1 141 ? 5.641 -5.646 17.379 1.00 87.31 141 GLY A CA 1
ATOM 1155 C C . GLY A 1 141 ? 4.341 -5.186 18.048 1.00 87.31 141 GLY A C 1
ATOM 1156 O O . GLY A 1 141 ? 4.369 -4.833 19.226 1.00 87.31 141 GLY A O 1
ATOM 1157 N N . TYR A 1 142 ? 3.215 -5.171 17.325 1.00 89.06 142 TYR A N 1
ATOM 1158 C CA . TYR A 1 142 ? 1.903 -4.900 17.907 1.00 89.06 142 TYR A CA 1
ATOM 1159 C C . TYR A 1 142 ? 1.575 -5.899 19.025 1.00 89.06 142 TYR A C 1
ATOM 1161 O O . TYR A 1 142 ? 1.696 -7.109 18.847 1.00 89.06 142 TYR A O 1
ATOM 1169 N N . GLN A 1 143 ? 1.151 -5.384 20.179 1.00 87.69 143 GLN A N 1
ATOM 1170 C CA . GLN A 1 143 ? 0.741 -6.188 21.328 1.00 87.69 143 GLN A CA 1
ATOM 1171 C C . GLN A 1 143 ? -0.741 -5.946 21.596 1.00 87.69 143 GLN A C 1
ATOM 1173 O O . GLN A 1 143 ? -1.113 -4.858 22.038 1.00 87.69 143 GLN A O 1
ATOM 1178 N N . SER A 1 144 ? -1.564 -6.966 21.346 1.00 84.94 144 SER A N 1
ATOM 1179 C CA . SER A 1 144 ? -3.021 -6.929 21.538 1.00 84.94 144 SER A CA 1
ATOM 1180 C C . SER A 1 144 ? -3.432 -6.768 23.001 1.00 84.94 144 SER A C 1
ATOM 1182 O O . SER A 1 144 ? -4.473 -6.198 23.308 1.00 84.94 144 SER A O 1
ATOM 1184 N N . THR A 1 145 ? -2.585 -7.219 23.925 1.00 86.56 145 THR A N 1
ATOM 1185 C CA . THR A 1 145 ? -2.828 -7.148 25.371 1.00 86.56 145 THR A CA 1
ATOM 1186 C C . THR A 1 145 ? -2.627 -5.752 25.958 1.00 86.56 145 THR A C 1
ATOM 1188 O O . THR A 1 145 ? -3.030 -5.512 27.096 1.00 86.56 145 THR A O 1
ATOM 1191 N N . LEU A 1 146 ? -1.998 -4.831 25.217 1.00 87.44 146 LEU A N 1
ATOM 1192 C CA . LEU A 1 146 ? -1.710 -3.479 25.684 1.00 87.44 146 LEU A CA 1
ATOM 1193 C C . LEU A 1 146 ? -2.655 -2.458 25.041 1.00 87.44 146 LEU A C 1
ATOM 1195 O O . LEU A 1 146 ? -2.795 -2.441 23.812 1.00 87.44 146 LEU A O 1
ATOM 1199 N N . PRO A 1 147 ? -3.240 -1.542 25.837 1.00 87.31 147 PRO A N 1
ATOM 1200 C CA . PRO A 1 147 ? -4.050 -0.469 25.284 1.00 87.31 147 PRO A CA 1
ATOM 1201 C C . PRO A 1 147 ? -3.199 0.424 24.369 1.00 87.31 147 PRO A C 1
ATOM 1203 O O . PRO A 1 147 ? -1.989 0.570 24.586 1.00 87.31 147 PRO A O 1
ATOM 1206 N N . PRO A 1 148 ? -3.807 1.048 23.348 1.00 90.38 148 PRO A N 1
ATOM 1207 C CA . PRO A 1 148 ? -3.088 1.988 22.511 1.00 90.38 148 PRO A CA 1
ATOM 1208 C C . PRO A 1 148 ? -2.583 3.190 23.315 1.00 90.38 148 PRO A C 1
ATOM 1210 O O . PRO A 1 148 ? -3.208 3.592 24.303 1.00 90.38 148 PRO A O 1
ATOM 1213 N N . PRO A 1 149 ? -1.467 3.801 22.885 1.00 88.75 149 PRO A N 1
ATOM 1214 C CA . PRO A 1 149 ? -1.039 5.071 23.443 1.00 88.75 149 PRO A CA 1
ATOM 1215 C C . PRO A 1 149 ? -2.106 6.140 23.185 1.00 88.75 149 PRO A C 1
ATOM 1217 O O . PRO A 1 149 ? -2.821 6.099 22.181 1.00 88.75 149 PRO A O 1
ATOM 1220 N N . SER A 1 150 ? -2.203 7.121 24.083 1.00 89.94 150 SER A N 1
ATOM 1221 C CA . SER A 1 150 ? -3.078 8.267 23.842 1.00 89.94 150 SER A CA 1
ATOM 1222 C C . SER A 1 150 ? -2.618 9.042 22.599 1.00 89.94 150 SER A C 1
ATOM 1224 O O . SER A 1 150 ? -1.412 9.255 22.444 1.00 89.94 150 SER A O 1
ATOM 1226 N N . PRO A 1 151 ? -3.547 9.547 21.763 1.00 86.38 151 PRO A N 1
ATOM 1227 C CA . PRO A 1 151 ? -3.212 10.399 20.621 1.00 86.38 151 PRO A CA 1
ATOM 1228 C C . PRO A 1 151 ? -2.423 11.660 21.006 1.00 86.38 151 PRO A C 1
ATOM 1230 O O . PRO A 1 151 ? -1.687 12.214 20.193 1.00 86.38 151 PRO A O 1
ATOM 1233 N N . LYS A 1 152 ? -2.577 12.146 22.249 1.00 88.06 152 LYS A N 1
ATOM 1234 C CA . LYS A 1 152 ? -1.824 13.295 22.771 1.00 88.06 152 LYS A CA 1
ATOM 1235 C C . LYS A 1 152 ? -0.802 12.831 23.804 1.00 88.06 152 LYS A C 1
ATOM 1237 O O . LYS A 1 152 ? -1.163 12.234 24.822 1.00 88.06 152 LYS A O 1
ATOM 1242 N N . ILE A 1 153 ? 0.462 13.180 23.566 1.00 88.00 153 ILE A N 1
ATOM 1243 C CA . ILE A 1 153 ? 1.590 12.875 24.455 1.00 88.00 153 ILE A CA 1
ATOM 1244 C C . ILE A 1 153 ? 1.299 13.406 25.866 1.00 88.00 153 ILE A C 1
ATOM 1246 O O . ILE A 1 153 ? 0.928 14.566 26.035 1.00 88.00 153 ILE A O 1
ATOM 1250 N N . GLY A 1 154 ? 1.458 12.545 26.874 1.00 89.12 154 GLY A N 1
ATOM 1251 C CA . GLY A 1 154 ? 1.257 12.898 28.284 1.00 89.12 154 GLY A CA 1
ATOM 1252 C C . GLY A 1 154 ? -0.204 12.976 28.741 1.00 89.12 154 GLY A C 1
ATOM 1253 O O . GLY A 1 154 ? -0.459 13.401 29.863 1.00 89.12 154 GLY A O 1
ATOM 1254 N N . SER A 1 155 ? -1.166 12.570 27.908 1.00 92.06 155 SER A N 1
ATOM 1255 C CA . SER A 1 155 ? -2.586 12.527 28.280 1.00 92.06 155 SER A CA 1
ATOM 1256 C C . SER A 1 155 ? -3.114 11.096 28.402 1.00 92.06 155 SER A C 1
ATOM 1258 O O . SER A 1 155 ? -2.525 10.156 27.871 1.00 92.06 155 SER A O 1
ATOM 1260 N N . ALA A 1 156 ? -4.247 10.933 29.087 1.00 91.75 156 ALA A N 1
ATOM 1261 C CA . ALA A 1 156 ? -4.951 9.656 29.161 1.00 91.75 156 ALA A CA 1
ATOM 1262 C C . ALA A 1 156 ? -5.625 9.303 27.822 1.00 91.75 156 ALA A C 1
ATOM 1264 O O . ALA A 1 156 ? -6.059 10.191 27.083 1.00 91.75 156 ALA A O 1
ATOM 1265 N N . LEU A 1 157 ? -5.734 8.005 27.527 1.00 91.44 157 LEU A N 1
ATOM 1266 C CA . LEU A 1 157 ? -6.471 7.500 26.368 1.00 91.44 157 LEU A CA 1
ATOM 1267 C C . LEU A 1 157 ? -7.976 7.785 26.549 1.00 91.44 157 LEU A C 1
ATOM 1269 O O . LEU A 1 157 ? -8.538 7.396 27.576 1.00 91.44 157 LEU A O 1
ATOM 1273 N N . PRO A 1 158 ? -8.657 8.424 25.579 1.00 92.12 158 PRO A N 1
ATOM 1274 C CA . PRO A 1 158 ? -10.104 8.586 25.639 1.00 92.12 158 PRO A CA 1
ATOM 1275 C C . PRO A 1 158 ? -10.808 7.234 25.446 1.00 92.12 158 PRO A C 1
ATOM 1277 O O . PRO A 1 158 ? -10.722 6.626 24.379 1.00 92.12 158 PRO A O 1
ATOM 1280 N N . VAL A 1 159 ? -11.533 6.792 26.475 1.00 93.06 159 VAL A N 1
ATOM 1281 C CA . VAL A 1 159 ? -12.375 5.587 26.449 1.00 93.06 159 VAL A CA 1
ATOM 1282 C C . VAL A 1 159 ? -13.828 5.995 26.655 1.00 93.06 159 VAL A C 1
ATOM 1284 O O . VAL A 1 159 ? -14.169 6.649 27.641 1.00 93.06 159 VAL A O 1
ATOM 1287 N N . TYR A 1 160 ? -14.693 5.597 25.729 1.00 94.62 160 TYR A N 1
ATOM 1288 C CA . TYR A 1 160 ? -16.130 5.810 25.823 1.00 94.62 160 TYR A CA 1
ATOM 1289 C C . TYR A 1 160 ? -16.776 4.615 26.514 1.00 94.62 160 TYR A C 1
ATOM 1291 O O . TYR A 1 160 ? -16.658 3.481 26.050 1.00 94.62 160 TYR A O 1
ATOM 1299 N N . LEU A 1 161 ? -17.468 4.878 27.621 1.00 95.38 161 LEU A N 1
ATOM 1300 C CA . LEU A 1 161 ? -18.199 3.871 28.381 1.00 95.38 161 LEU A CA 1
ATOM 1301 C C . LEU A 1 161 ? -19.688 3.980 28.069 1.00 95.38 161 LEU A C 1
ATOM 1303 O O . LEU A 1 161 ? -20.301 5.025 28.271 1.00 95.38 161 LEU A O 1
ATOM 1307 N N . ASN A 1 162 ? -20.272 2.880 27.614 1.00 96.69 162 ASN A N 1
ATOM 1308 C CA . ASN A 1 162 ? -21.710 2.714 27.515 1.00 96.69 162 ASN A CA 1
ATOM 1309 C C . ASN A 1 162 ? -22.138 1.674 28.554 1.00 96.69 162 ASN A C 1
ATOM 1311 O O . ASN A 1 162 ? -21.894 0.477 28.392 1.00 96.69 162 ASN A O 1
ATOM 1315 N N . ILE A 1 163 ? -22.712 2.164 29.650 1.00 95.50 163 ILE A N 1
ATOM 1316 C CA . ILE A 1 163 ? -23.143 1.360 30.790 1.00 95.50 163 ILE A CA 1
ATOM 1317 C C . ILE A 1 163 ? -24.654 1.203 30.694 1.00 95.50 163 ILE A C 1
ATOM 1319 O O . ILE A 1 163 ? -25.394 2.183 30.725 1.00 95.50 163 ILE A O 1
ATOM 1323 N N . THR A 1 164 ? -25.109 -0.038 30.591 1.00 96.38 164 THR A N 1
ATOM 1324 C CA . THR A 1 164 ? -26.532 -0.364 30.500 1.00 96.38 164 THR A CA 1
ATOM 1325 C C . THR A 1 164 ? -26.926 -1.235 31.677 1.00 96.38 164 THR A C 1
ATOM 1327 O O . THR A 1 164 ? -26.355 -2.303 31.893 1.00 96.38 164 THR A O 1
ATOM 1330 N N . LEU A 1 165 ? -27.891 -0.757 32.460 1.00 96.25 165 LEU A N 1
ATOM 1331 C CA . LEU A 1 165 ? -28.508 -1.542 33.517 1.00 96.25 165 LEU A CA 1
ATOM 1332 C C . LEU A 1 165 ? -29.476 -2.530 32.868 1.00 96.25 165 LEU A C 1
ATOM 1334 O O . LEU A 1 165 ? -30.461 -2.117 32.258 1.00 96.25 165 LEU A O 1
ATOM 1338 N N . ARG A 1 166 ? -29.177 -3.823 32.964 1.00 96.50 166 ARG A N 1
ATOM 1339 C CA . ARG A 1 166 ? -29.984 -4.870 32.339 1.00 96.50 166 ARG A CA 1
ATOM 1340 C C . ARG A 1 166 ? -31.171 -5.248 33.217 1.00 96.50 166 ARG A C 1
ATOM 1342 O O . ARG A 1 166 ? -32.286 -5.357 32.715 1.00 96.50 166 ARG A O 1
ATOM 1349 N N . SER A 1 167 ? -30.933 -5.441 34.511 1.00 96.44 167 SER A N 1
ATOM 1350 C CA . SER A 1 167 ? -31.956 -5.850 35.476 1.00 96.44 167 SER A CA 1
ATOM 1351 C C . SER A 1 167 ? -31.499 -5.610 36.920 1.00 96.44 167 SER A C 1
ATOM 1353 O O . SER A 1 167 ? -30.304 -5.481 37.198 1.00 96.44 167 SER A O 1
ATOM 1355 N N . PHE A 1 168 ? -32.466 -5.565 37.838 1.00 95.62 168 PHE A N 1
ATOM 1356 C CA . PHE A 1 168 ? -32.236 -5.690 39.278 1.00 95.62 168 PHE A CA 1
ATOM 1357 C C . PHE A 1 168 ? -32.422 -7.155 39.666 1.00 95.62 168 PHE A C 1
ATOM 1359 O O . PHE A 1 168 ? -33.470 -7.734 39.386 1.00 95.62 168 PHE A O 1
ATOM 1366 N N . VAL A 1 169 ? -31.400 -7.740 40.278 1.00 96.00 169 VAL A N 1
ATOM 1367 C CA . VAL A 1 169 ? -31.390 -9.129 40.744 1.00 96.00 169 VAL A CA 1
ATOM 1368 C C . VAL A 1 169 ? -32.047 -9.220 42.120 1.00 96.00 169 VAL A C 1
ATOM 1370 O O . VAL A 1 169 ? -32.951 -10.026 42.316 1.00 96.00 169 VAL A O 1
ATOM 1373 N N . GLU A 1 170 ? -31.645 -8.355 43.052 1.00 96.00 170 GLU A N 1
ATOM 1374 C CA . GLU A 1 170 ? -32.177 -8.321 44.417 1.00 96.00 170 GLU A CA 1
ATOM 1375 C C . GLU A 1 170 ? -32.171 -6.890 44.966 1.00 96.00 170 GLU A C 1
ATOM 1377 O O . GLU A 1 170 ? -31.309 -6.082 44.612 1.00 96.00 170 GLU A O 1
ATOM 1382 N N . ILE A 1 171 ? -33.136 -6.564 45.830 1.00 94.56 171 ILE A N 1
ATOM 1383 C CA . ILE A 1 171 ? -33.218 -5.275 46.523 1.00 94.56 171 ILE A CA 1
ATOM 1384 C C . ILE A 1 171 ? -33.490 -5.538 48.008 1.00 94.56 171 ILE A C 1
ATOM 1386 O O . ILE A 1 171 ? -34.567 -6.000 48.375 1.00 94.56 171 ILE A O 1
ATOM 1390 N N . ASP A 1 172 ? -32.530 -5.188 48.858 1.00 95.88 172 ASP A N 1
ATOM 1391 C CA . ASP A 1 172 ? -32.620 -5.229 50.315 1.00 95.88 172 ASP A CA 1
ATOM 1392 C C . ASP A 1 172 ? -32.641 -3.799 50.874 1.00 95.88 172 ASP A C 1
ATOM 1394 O O . ASP A 1 172 ? -31.617 -3.120 51.013 1.00 95.88 172 ASP A O 1
ATOM 1398 N N . ALA A 1 173 ? -33.845 -3.337 51.206 1.00 93.62 173 ALA A N 1
ATOM 1399 C CA . ALA A 1 173 ? -34.065 -2.003 51.750 1.00 93.62 173 ALA A CA 1
ATOM 1400 C C . ALA A 1 173 ? -33.642 -1.860 53.222 1.00 93.62 173 ALA A C 1
ATOM 1402 O O . ALA A 1 173 ? -33.411 -0.742 53.673 1.00 93.62 173 ALA A O 1
ATOM 1403 N N . ILE A 1 174 ? -33.541 -2.959 53.980 1.00 96.50 174 ILE A N 1
ATOM 1404 C CA . ILE A 1 174 ? -33.153 -2.908 55.398 1.00 96.50 174 ILE A CA 1
ATOM 1405 C C . ILE A 1 174 ? -31.649 -2.655 55.493 1.00 96.50 174 ILE A C 1
ATOM 1407 O O . ILE A 1 174 ? -31.205 -1.823 56.283 1.00 96.50 174 ILE A O 1
ATOM 1411 N N . ASN A 1 175 ? -30.875 -3.333 54.645 1.00 96.31 175 ASN A N 1
ATOM 1412 C CA . ASN A 1 175 ? -29.421 -3.211 54.609 1.00 96.31 175 ASN A CA 1
ATOM 1413 C C . ASN A 1 175 ? -28.909 -2.186 53.579 1.00 96.31 175 ASN A C 1
ATOM 1415 O O . ASN A 1 175 ? -27.698 -2.054 53.411 1.00 96.31 175 ASN A O 1
ATOM 1419 N N . ASN A 1 176 ? -29.799 -1.444 52.905 1.00 92.94 176 ASN A N 1
ATOM 1420 C CA . ASN A 1 176 ? -29.464 -0.486 51.840 1.00 92.94 176 ASN A CA 1
ATOM 1421 C C . ASN A 1 176 ? -28.574 -1.092 50.738 1.00 92.94 176 ASN A C 1
ATOM 1423 O O . ASN A 1 176 ? -27.600 -0.478 50.294 1.00 92.94 176 ASN A O 1
ATOM 1427 N N . LYS A 1 177 ? -28.905 -2.307 50.296 1.00 95.69 177 LYS A N 1
ATOM 1428 C CA . LYS A 1 177 ? -28.152 -3.059 49.289 1.00 95.69 177 LYS A CA 1
ATOM 1429 C C . LYS A 1 177 ? -29.062 -3.401 48.115 1.00 95.69 177 LYS A C 1
ATOM 1431 O O . LYS A 1 177 ? -30.207 -3.790 48.300 1.00 95.69 177 LYS A O 1
ATOM 1436 N N . PHE A 1 178 ? -28.545 -3.305 46.899 1.00 95.06 178 PHE A N 1
ATOM 1437 C CA . PHE A 1 178 ? -29.182 -3.897 45.730 1.00 95.06 178 PHE A CA 1
ATOM 1438 C C . PHE A 1 178 ? -28.134 -4.596 44.872 1.00 95.06 178 PHE A C 1
ATOM 1440 O O . PHE A 1 178 ? -26.970 -4.194 44.837 1.00 95.06 178 PHE A O 1
ATOM 1447 N N . GLU A 1 179 ? -28.559 -5.642 44.183 1.00 96.12 179 GLU A N 1
ATOM 1448 C CA . GLU A 1 179 ? -27.755 -6.388 43.227 1.00 96.12 179 GLU A CA 1
ATOM 1449 C C . GLU A 1 179 ? -28.333 -6.178 41.834 1.00 96.12 179 GLU A C 1
ATOM 1451 O O . GLU A 1 179 ? -29.548 -6.220 41.638 1.00 96.12 179 GLU A O 1
ATOM 1456 N N . VAL A 1 180 ? -27.469 -5.906 40.860 1.00 96.56 180 VAL A N 1
ATOM 1457 C CA . VAL A 1 180 ? -27.866 -5.552 39.496 1.00 96.56 180 VAL A CA 1
ATOM 1458 C C . VAL A 1 180 ? -26.972 -6.228 38.479 1.00 96.56 180 VAL A C 1
ATOM 1460 O O . VAL A 1 180 ? -25.769 -6.382 38.686 1.00 96.56 180 VAL A O 1
ATOM 1463 N N . GLU A 1 181 ? -27.561 -6.564 37.340 1.00 97.38 181 GLU A N 1
ATOM 1464 C CA . GLU A 1 181 ? -26.814 -6.986 36.168 1.00 97.38 181 GLU A CA 1
ATOM 1465 C C . GLU A 1 181 ? -26.546 -5.759 35.290 1.00 97.38 181 GLU A C 1
ATOM 1467 O O . GLU A 1 181 ? -27.470 -5.112 34.788 1.00 97.38 181 GLU A O 1
ATOM 1472 N N . ILE A 1 182 ? -25.270 -5.419 35.108 1.00 95.62 182 ILE A N 1
ATOM 1473 C CA . ILE A 1 182 ? -24.832 -4.281 34.299 1.00 95.62 182 ILE A CA 1
ATOM 1474 C C . ILE A 1 182 ? -24.022 -4.803 33.117 1.00 95.62 182 ILE A C 1
ATOM 1476 O O . ILE A 1 182 ? -23.092 -5.588 33.283 1.00 95.62 182 ILE A O 1
ATOM 1480 N N . VAL A 1 183 ? -24.332 -4.312 31.920 1.00 96.88 183 VAL A N 1
ATOM 1481 C CA . VAL A 1 183 ? -23.518 -4.533 30.726 1.00 96.88 183 VAL A CA 1
ATOM 1482 C C . VAL A 1 183 ? -22.720 -3.266 30.448 1.00 96.88 183 VAL A C 1
ATOM 1484 O O . VAL A 1 183 ? -23.287 -2.214 30.143 1.00 96.88 183 VAL A O 1
ATOM 1487 N N . ILE A 1 184 ? -21.396 -3.380 30.549 1.00 95.38 184 ILE A N 1
ATOM 1488 C CA . ILE A 1 184 ? -20.445 -2.303 30.264 1.00 95.38 184 ILE A CA 1
ATOM 1489 C C . ILE A 1 184 ? -19.843 -2.555 28.885 1.00 95.38 184 ILE A C 1
ATOM 1491 O O . ILE A 1 184 ? -19.192 -3.573 28.660 1.00 95.38 184 ILE A O 1
ATOM 1495 N N . ARG A 1 185 ? -20.038 -1.619 27.957 1.00 95.31 185 ARG A N 1
ATOM 1496 C CA . ARG A 1 185 ? -19.349 -1.603 26.662 1.00 95.31 185 ARG A CA 1
ATOM 1497 C C . ARG A 1 185 ? -18.335 -0.475 26.648 1.00 95.31 185 ARG A C 1
ATOM 1499 O O . ARG A 1 185 ? -18.674 0.667 26.944 1.00 95.31 185 ARG A O 1
ATOM 1506 N N . MET A 1 186 ? -17.105 -0.804 26.287 1.00 92.94 186 MET A N 1
ATOM 1507 C CA . MET A 1 186 ? -16.003 0.144 26.189 1.00 92.94 186 MET A CA 1
ATOM 1508 C C . MET A 1 186 ? -15.637 0.318 24.721 1.00 92.94 186 MET A C 1
ATOM 1510 O O . MET A 1 186 ? -15.507 -0.671 24.004 1.00 92.94 186 MET A O 1
ATOM 1514 N N . LEU A 1 187 ? -15.494 1.562 24.274 1.00 91.88 187 LEU A N 1
ATOM 1515 C CA . LEU A 1 187 ? -15.064 1.883 22.919 1.00 91.88 187 LEU A CA 1
ATOM 1516 C C . LEU A 1 187 ? -13.863 2.820 22.977 1.00 91.88 187 LEU A C 1
ATOM 1518 O O . LEU A 1 187 ? -13.902 3.862 23.631 1.00 91.88 187 LEU A O 1
ATOM 1522 N N . TRP A 1 188 ? -12.809 2.462 22.259 1.00 90.88 188 TRP A N 1
ATOM 1523 C CA . TRP A 1 188 ? -11.621 3.286 22.072 1.00 90.88 188 TRP A CA 1
ATOM 1524 C C . TRP A 1 188 ? -11.132 3.148 20.630 1.00 90.88 188 TRP A C 1
ATOM 1526 O O . TRP A 1 188 ? -11.503 2.214 19.919 1.00 90.88 188 TRP A O 1
ATOM 1536 N N . LYS A 1 189 ? -10.307 4.098 20.189 1.00 88.88 189 LYS A N 1
ATOM 1537 C CA . LYS A 1 189 ? -9.678 4.079 18.866 1.00 88.88 189 LYS A CA 1
ATOM 1538 C C . LYS A 1 189 ? -8.204 3.721 19.027 1.00 88.88 189 LYS A C 1
ATOM 1540 O O . LYS A 1 189 ? -7.488 4.419 19.739 1.00 88.88 189 LYS A O 1
ATOM 1545 N N . ASP A 1 190 ? -7.758 2.667 18.352 1.00 90.44 190 ASP A N 1
ATOM 1546 C CA . ASP A 1 190 ? -6.335 2.357 18.211 1.00 90.44 190 ASP A CA 1
ATOM 1547 C C . ASP A 1 190 ? -5.814 2.976 16.909 1.00 90.44 190 ASP A C 1
ATOM 1549 O O . ASP A 1 190 ? -6.175 2.548 15.817 1.00 90.44 190 ASP A O 1
ATOM 1553 N N . GLU A 1 191 ? -4.992 4.019 17.017 1.00 88.31 191 GLU A N 1
ATOM 1554 C CA . GLU A 1 191 ? -4.431 4.710 15.845 1.00 88.31 191 GLU A CA 1
ATOM 1555 C C . GLU A 1 191 ? -3.290 3.939 15.173 1.00 88.31 191 GLU A C 1
ATOM 1557 O O . GLU A 1 191 ? -2.847 4.312 14.088 1.00 88.31 191 GLU A O 1
ATOM 1562 N N . ARG A 1 192 ? -2.808 2.867 15.809 1.00 88.94 192 ARG A N 1
ATOM 1563 C CA . ARG A 1 192 ? -1.724 2.033 15.285 1.00 88.94 192 ARG A CA 1
ATOM 1564 C C . ARG A 1 192 ? -2.224 1.033 14.246 1.00 88.94 192 ARG A C 1
ATOM 1566 O O . ARG A 1 192 ? -1.431 0.588 13.423 1.00 88.94 192 ARG A O 1
ATOM 1573 N N . ILE A 1 193 ? -3.506 0.674 14.299 1.00 89.38 193 ILE A N 1
ATOM 1574 C CA . ILE A 1 193 ? -4.126 -0.298 13.396 1.00 89.38 193 ILE A CA 1
ATOM 1575 C C . ILE A 1 193 ? -4.511 0.401 12.094 1.00 89.38 193 ILE A C 1
ATOM 1577 O O . ILE A 1 193 ? -5.151 1.456 12.105 1.00 89.38 193 ILE A O 1
ATOM 1581 N N . ARG A 1 194 ? -4.150 -0.207 10.964 1.00 89.81 194 ARG A N 1
ATOM 1582 C CA . ARG A 1 194 ? -4.603 0.221 9.639 1.00 89.81 194 ARG A CA 1
ATOM 1583 C C . ARG A 1 194 ? -5.559 -0.812 9.069 1.00 89.81 194 ARG A C 1
ATOM 1585 O O . ARG A 1 194 ? -5.423 -2.000 9.335 1.00 89.81 194 ARG A O 1
ATOM 1592 N N . PHE A 1 195 ? -6.524 -0.345 8.289 1.00 88.81 195 PHE A N 1
ATOM 1593 C CA . PHE A 1 195 ? -7.477 -1.210 7.607 1.00 88.81 195 PHE A CA 1
ATOM 1594 C C . PHE A 1 195 ? -7.257 -1.135 6.100 1.00 88.81 195 PHE A C 1
ATOM 1596 O O . PHE A 1 195 ? -7.025 -0.047 5.566 1.00 88.81 195 PHE A O 1
ATOM 1603 N N . LYS A 1 196 ? -7.341 -2.283 5.430 1.00 86.69 196 LYS A N 1
ATOM 1604 C CA . LYS A 1 196 ? -7.225 -2.425 3.975 1.00 86.69 196 LYS A CA 1
ATOM 1605 C C . LYS A 1 196 ? -8.561 -2.873 3.383 1.00 86.69 196 LYS A C 1
ATOM 1607 O O . LYS A 1 196 ? -9.411 -3.390 4.099 1.00 86.69 196 LYS A O 1
ATOM 1612 N N . HIS A 1 197 ? -8.746 -2.621 2.086 1.00 85.00 197 HIS A N 1
ATOM 1613 C CA . HIS A 1 197 ? -9.885 -3.114 1.291 1.00 85.00 197 HIS A CA 1
ATOM 1614 C C . HIS A 1 197 ? -11.277 -2.833 1.891 1.00 85.00 197 HIS A C 1
ATOM 1616 O O . HIS A 1 197 ? -12.217 -3.604 1.711 1.00 85.00 197 HIS A O 1
ATOM 1622 N N . LEU A 1 198 ? -11.429 -1.710 2.606 1.00 87.00 198 LEU A N 1
ATOM 1623 C CA . LEU A 1 198 ? -12.708 -1.342 3.206 1.00 87.00 198 LEU A CA 1
ATOM 1624 C C . LEU A 1 198 ? -13.751 -1.043 2.126 1.00 87.00 198 LEU A C 1
ATOM 1626 O O . LEU A 1 198 ? -13.576 -0.156 1.291 1.00 87.00 198 LEU A O 1
ATOM 1630 N N . ARG A 1 199 ? -14.884 -1.731 2.218 1.00 84.94 199 ARG A N 1
ATOM 1631 C CA . ARG A 1 199 ? -16.073 -1.503 1.402 1.00 84.94 199 ARG A CA 1
ATOM 1632 C C . ARG A 1 199 ? -16.830 -0.270 1.873 1.00 84.94 199 ARG A C 1
ATOM 1634 O O . ARG A 1 199 ? -16.841 0.070 3.063 1.00 84.94 199 ARG A O 1
ATOM 1641 N N . ARG A 1 200 ? -17.544 0.361 0.935 1.00 84.56 200 ARG A N 1
ATOM 1642 C CA . ARG A 1 200 ? -18.479 1.462 1.231 1.00 84.56 200 ARG A CA 1
ATOM 1643 C C . ARG A 1 200 ? -19.588 1.023 2.184 1.00 84.56 200 ARG A C 1
ATOM 1645 O O . ARG A 1 200 ? -19.947 1.773 3.093 1.00 84.56 200 ARG A O 1
ATOM 1652 N N . ASP A 1 201 ? -20.108 -0.186 1.984 1.00 86.25 201 ASP A N 1
ATOM 1653 C CA . ASP A 1 201 ? -21.049 -0.792 2.915 1.00 86.25 201 ASP A CA 1
ATOM 1654 C C . ASP A 1 201 ? -20.298 -1.356 4.126 1.00 86.25 201 ASP A C 1
ATOM 1656 O O . ASP A 1 201 ? -19.537 -2.320 4.035 1.00 86.25 201 ASP A O 1
ATOM 1660 N N . ARG A 1 202 ? -20.541 -0.751 5.291 1.00 85.25 202 ARG A N 1
ATOM 1661 C CA . ARG A 1 202 ? -19.908 -1.146 6.552 1.00 85.25 202 ARG A CA 1
ATOM 1662 C C . ARG A 1 202 ? -20.271 -2.564 6.980 1.00 85.25 202 ARG A C 1
ATOM 1664 O O . ARG A 1 202 ? -19.501 -3.158 7.725 1.00 85.25 202 ARG A O 1
ATOM 1671 N N . GLN A 1 203 ? -21.408 -3.099 6.534 1.00 86.69 203 GLN A N 1
ATOM 1672 C CA . GLN A 1 203 ? -21.830 -4.461 6.867 1.00 86.69 203 GLN A CA 1
ATOM 1673 C C . GLN A 1 203 ? -20.961 -5.526 6.190 1.00 86.69 203 GLN A C 1
ATOM 1675 O O . GLN A 1 203 ? -20.919 -6.659 6.661 1.00 86.69 203 GLN A O 1
ATOM 1680 N N . LEU A 1 204 ? -20.245 -5.158 5.123 1.00 83.56 204 LEU A N 1
ATOM 1681 C CA . LEU A 1 204 ? -19.336 -6.046 4.399 1.00 83.56 204 LEU A CA 1
ATOM 1682 C C . LEU A 1 204 ? -17.913 -6.050 4.977 1.00 83.56 204 LEU A C 1
ATOM 1684 O O . LEU A 1 204 ? -17.127 -6.931 4.647 1.00 83.56 204 LEU A O 1
ATOM 1688 N N . ASN A 1 205 ? -17.587 -5.114 5.874 1.00 85.44 205 ASN A N 1
ATOM 1689 C CA . ASN A 1 205 ? -16.273 -5.005 6.516 1.00 85.44 205 ASN A CA 1
ATOM 1690 C C . ASN A 1 205 ? -16.201 -5.889 7.770 1.00 85.44 205 ASN A C 1
ATOM 1692 O O . ASN A 1 205 ? -16.007 -5.402 8.886 1.00 85.44 205 ASN A O 1
ATOM 1696 N N . ILE A 1 206 ? -16.438 -7.189 7.591 1.00 82.94 206 ILE A N 1
ATOM 1697 C CA . ILE A 1 206 ? -16.428 -8.169 8.680 1.00 82.94 206 ILE A CA 1
ATOM 1698 C C . ILE A 1 206 ? -14.983 -8.580 8.958 1.00 82.94 206 ILE A C 1
ATOM 1700 O O . ILE A 1 206 ? -14.328 -9.160 8.099 1.00 82.94 206 ILE A O 1
ATOM 1704 N N . ILE A 1 207 ? -14.514 -8.323 10.179 1.00 83.88 207 ILE A N 1
ATOM 1705 C CA . ILE A 1 207 ? -13.192 -8.753 10.644 1.00 83.88 207 ILE A CA 1
ATOM 1706 C C . ILE A 1 207 ? -13.299 -10.194 11.142 1.00 83.88 207 ILE A C 1
ATOM 1708 O O . ILE A 1 207 ? -14.150 -10.507 11.982 1.00 83.88 207 ILE A O 1
ATOM 1712 N N . LEU A 1 208 ? -12.450 -11.079 10.620 1.00 78.94 208 LEU A N 1
ATOM 1713 C CA . LEU A 1 208 ? -12.418 -12.474 11.053 1.00 78.94 208 LEU A CA 1
ATOM 1714 C C . LEU A 1 208 ? -11.876 -12.583 12.488 1.00 78.94 208 LEU A C 1
ATOM 1716 O O . LEU A 1 208 ? -10.996 -11.814 12.861 1.00 78.94 208 LEU A O 1
ATOM 1720 N N . PRO A 1 209 ? -12.307 -13.569 13.299 1.00 76.38 209 PRO A N 1
ATOM 1721 C CA . PRO A 1 209 ? -11.775 -13.749 14.653 1.00 76.38 209 PRO A CA 1
ATOM 1722 C C . PRO A 1 209 ? -10.255 -13.960 14.712 1.00 76.38 209 PRO A C 1
ATOM 1724 O O . PRO A 1 209 ? -9.638 -13.635 15.715 1.00 76.38 209 PRO A O 1
ATOM 1727 N N . SER A 1 210 ? -9.651 -14.495 13.647 1.00 75.06 210 SER A N 1
ATOM 1728 C CA . SER A 1 210 ? -8.195 -14.640 13.510 1.00 75.06 210 SER A CA 1
ATOM 1729 C C . SER A 1 210 ? -7.461 -13.315 13.280 1.00 75.06 210 SER A C 1
ATOM 1731 O O . SER A 1 210 ? -6.260 -13.240 13.511 1.00 75.06 210 SER A O 1
ATOM 1733 N N . GLU A 1 211 ? -8.172 -12.297 12.800 1.00 73.56 211 GLU A N 1
ATOM 1734 C CA . GLU A 1 211 ? -7.677 -10.936 12.555 1.00 73.56 211 GLU A CA 1
ATOM 1735 C C . GLU A 1 211 ? -8.106 -9.965 13.666 1.00 73.56 211 GLU A C 1
ATOM 1737 O O . GLU A 1 211 ? -7.577 -8.858 13.776 1.00 73.56 211 GLU A O 1
ATOM 1742 N N . ALA A 1 212 ? -9.090 -10.368 14.473 1.00 65.06 212 ALA A N 1
ATOM 1743 C CA . ALA A 1 212 ? -9.587 -9.607 15.600 1.00 65.06 212 ALA A CA 1
ATOM 1744 C C . ALA A 1 212 ? -8.546 -9.598 16.727 1.00 65.06 212 ALA A C 1
ATOM 1746 O O . ALA A 1 212 ? -8.050 -10.642 17.153 1.00 65.06 212 ALA A O 1
ATOM 1747 N N . VAL A 1 213 ? -8.223 -8.386 17.178 1.00 59.62 213 VAL A N 1
ATOM 1748 C CA . VAL A 1 213 ? -7.317 -8.089 18.295 1.00 59.62 213 VAL A CA 1
ATOM 1749 C C . VAL A 1 213 ? -8.001 -8.328 19.633 1.00 59.62 213 VAL A C 1
ATOM 1751 O O . VAL A 1 213 ? -9.159 -7.871 19.781 1.00 59.62 213 VAL A O 1
#

Secondary structure (DSSP, 8-state):
-PEEEEES-S-TTTS-SEEEEEEEETTEEEEEESSSEEEEE-TTSEEEEEETTT--EEEEEE--STT--S-EEEEEEESS--TT--TT-EEEEEEE-SPTTTEEE-TTS-EEETTTTTSSS--STT-GGGSS--SEEPPTT--TTSPPPPSSTTSPPP-EEEEEEEEEEEEETTTTEEEEEEEEEEE---TT-EE-S--SSGGG-PPPTTT--

Foldseek 3Di:
DQWWAKPPAPDCVQAARIWDFPDADPNHTKTHGPPFWIWHADPVQWIFIAGPPPRHTAWIFHHPDDDDDQAAWGWIFGCAAGPNRGHRDIDTMHTESEDPPFWDQHNSRDTDGLLQQCPPDQPDPVSSSNPPPAFKDADPPDDPVDDADAPDPPDDFDKDKDKDFPDWPDDDPVVRDTDTDIDIDIDGDHPRMDGPSDDPPNVVSDHDPVSPD

Radius of gyration: 26.27 Å; chains: 1; bounding box: 57×30×87 Å